Protein AF-A0A182VYC4-F1 (afdb_monomer)

Solvent-accessible surface area (backbone atoms only — not comparable to full-atom values): 14926 Å² total; per-residue (Å²): 131,86,84,64,47,75,67,54,49,47,49,25,46,74,76,54,49,49,68,60,28,48,58,46,49,54,51,32,44,70,76,36,76,89,66,72,77,52,70,68,59,46,32,51,48,39,50,47,14,55,67,61,63,28,54,68,44,36,48,60,76,46,51,93,33,49,54,98,67,24,57,73,55,72,66,80,56,58,60,68,49,61,48,42,19,37,74,67,39,35,46,72,52,39,58,50,49,61,58,25,49,47,91,85,48,37,64,69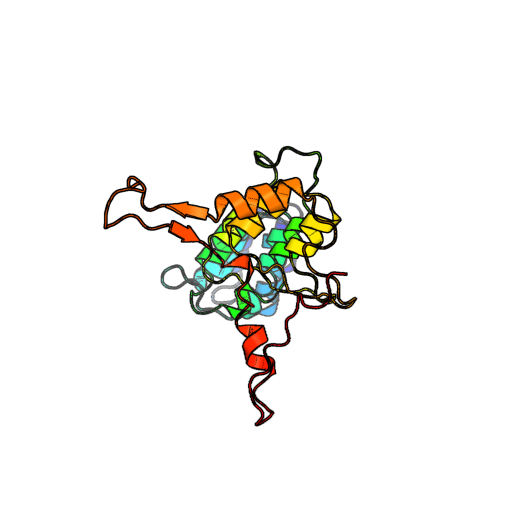,72,48,68,53,37,50,59,38,48,17,51,75,68,57,60,79,90,51,63,63,93,77,33,43,29,57,51,41,46,56,53,47,75,68,40,90,60,57,61,72,64,40,49,42,100,62,41,43,28,23,52,34,51,18,32,78,67,66,30,60,75,54,39,54,52,40,51,76,72,35,34,50,47,56,57,49,29,80,86,66,49,38,33,51,73,80,43,60,64,69,61,54,49,55,50,56,56,70,28,55,49,59,76,82,56,56,91,86,45,97,84,48,45,80,44,73,66,58,56,34,75,46,79,60,73,72,70,68,60,77,60,81,85,56,98,63,81,88,74,78,73,61,74,70,75,77,82,125

Mean predicted aligned error: 6.68 Å

pLDDT: mean 90.17, std 14.19, range [36.03, 98.69]

Secondary structure (DSSP, 8-state):
-PPP-HHHHHHHHHHS-HHHHHHHHHHHHHHSTTPPPPHHHHHHHHHHHHHTT-HHHHHHHHGGGEETTEE-S-GGGTTTHHHHHHHHT-HHHHHHHHHHS-TT-HHHHTSS-HHHHHHHH--TTS-GGG-HHHHHHHHHTTSTT--TT---TTS--HHHHHHHTT-HHHHHHHHHTT--S----TTS--TTTT--HHHHHHHHHHTEEE-S--TTSTT--EEE--GGGSPPHHHHHTTTT--S------TTTT--

Radius of gyration: 23.05 Å; Cα contacts (8 Å, |Δi|>4): 304; chains: 1; bounding box: 53×39×74 Å

Nearest PDB structures (foldseek):
  3hra-assembly1_A  TM=6.356E-01  e=6.711E-04  Enterococcus faecalis
  1yyh-assembly2_B  TM=6.666E-01  e=9.577E-02  Homo sapiens
  2f8y-assembly2_B  TM=6.697E-01  e=1.329E-01  Homo sapiens
  2qc9-assembly1_A  TM=7.009E-01  e=7.164E-01  Mus musculus
  7sqc-assembly1_R0  TM=3.208E-01  e=6.463E+00  Chlamydomonas reinhardtii

Sequence (256 aa):
MEMVTVEVLKNKLTAETDDDFLVAYERYIEQNPGHVLRDEECKELLSVAVYQAKLEAAKKLVEGQIVNGKFDGNHELLKGLLAMCCNRGNVPTLEWLLKIIPDHEVALVNEDPLLSLLVKQIDVYKDKNKCPFFKSMGILLNDPRIEIDKVDMKKYTALHYAVRYNIDHCQELLLARGAYIGGKDLFGELPINDMESLLLEKHLDSCVTSNDRNPGDDDYEMIIEYKNFTPPSWKCQTNDNSTGEKEFDDEMRNIE

InterPro domains:
  IPR002110 Ankyrin repeat [PF00023] (156-181)
  IPR036770 Ankyrin repeat-containing domain superfamily [G3DSA:1.25.40.20] (10-251)
  IPR036770 Ankyrin repeat-containing domain superfamily [SSF48403] (27-192)
  IPR052076 Transient receptor potential cation channel [PTHR47143] (6-233)

Organism: NCBI:txid112268

Foldseek 3Di:
DDAQDLVNLLCCLQPHALVSSVVSVVSNCVVPPPDQDDLVSLLSSLLSNLLSLSQNSNCVSQVVQQDPQAGNDDCVSLACSLVSCLLRLSQVNNLSSLRRHDLPVLCRLLVDLSLLSLLVPDDLVDDLVPRSSNVSNVVLLPRPSDDQCRADPQSDGSLLSCLVVVVLVSNLVSLVSQAAQLRATPVLDTSCNNPDPVSVVVSQVVQWDWPPDDPPDPPTDIGGDPSNHDDDPVVVPVPPPDPDPPPPPPSPPPPD

Structure (mmCIF, N/CA/C/O backbone):
data_AF-A0A182VYC4-F1
#
_entry.id   AF-A0A182VYC4-F1
#
loop_
_atom_site.group_PDB
_atom_site.id
_atom_site.type_symbol
_atom_site.label_atom_id
_atom_site.label_alt_id
_atom_site.label_comp_id
_atom_site.label_asym_id
_atom_site.label_entity_id
_atom_site.label_seq_id
_atom_site.pdbx_PDB_ins_code
_atom_site.Cartn_x
_atom_site.Cartn_y
_atom_site.Cartn_z
_atom_site.occupancy
_atom_site.B_iso_or_equiv
_atom_site.auth_seq_id
_atom_site.auth_comp_id
_atom_site.auth_asym_id
_atom_site.auth_atom_id
_atom_si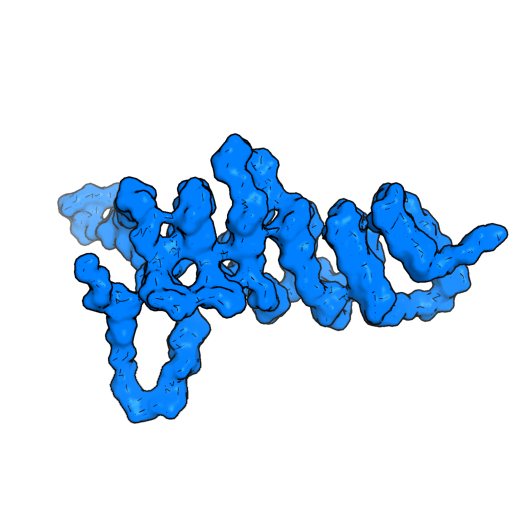te.pdbx_PDB_model_num
ATOM 1 N N . MET A 1 1 ? -18.681 4.787 40.606 1.00 60.19 1 MET A N 1
ATOM 2 C CA . MET A 1 1 ? -17.770 4.299 39.553 1.00 60.19 1 MET A CA 1
ATOM 3 C C . MET A 1 1 ? -18.224 4.966 38.271 1.00 60.19 1 MET A C 1
ATOM 5 O O . MET A 1 1 ? -19.425 4.987 38.037 1.00 60.19 1 MET A O 1
ATOM 9 N N . GLU A 1 2 ? -17.326 5.636 37.558 1.00 75.38 2 GLU A N 1
ATOM 10 C CA . GLU A 1 2 ? -17.683 6.406 36.362 1.00 75.38 2 GLU A CA 1
ATOM 11 C C . GLU A 1 2 ? -18.155 5.455 35.250 1.00 75.38 2 GLU A C 1
ATOM 13 O O . GLU A 1 2 ? -17.552 4.400 35.032 1.00 75.38 2 GLU A O 1
ATOM 18 N N . MET A 1 3 ? -19.282 5.784 34.618 1.00 85.81 3 MET A N 1
ATOM 19 C CA . MET A 1 3 ? -19.840 4.998 33.518 1.00 85.81 3 MET A CA 1
ATOM 20 C C . MET A 1 3 ? -18.958 5.199 32.288 1.00 85.81 3 MET A C 1
ATOM 22 O O . MET A 1 3 ? -18.736 6.333 31.866 1.00 85.81 3 MET A O 1
ATOM 26 N N . VAL A 1 4 ? -18.457 4.107 31.715 1.00 90.25 4 VAL A N 1
ATOM 27 C CA . VAL A 1 4 ? -17.678 4.163 30.481 1.00 90.25 4 VAL A CA 1
ATOM 28 C C . VAL A 1 4 ? -18.661 4.130 29.320 1.00 90.25 4 VAL A C 1
ATOM 30 O O . VAL A 1 4 ? -19.490 3.230 29.215 1.00 90.25 4 VAL A O 1
ATOM 33 N N . THR A 1 5 ? -18.591 5.131 28.452 1.00 92.19 5 THR A N 1
ATOM 34 C CA . THR A 1 5 ? -19.392 5.214 27.225 1.00 92.19 5 THR A CA 1
ATOM 35 C C . THR A 1 5 ? -18.493 5.084 25.999 1.00 92.19 5 THR A C 1
ATOM 37 O O . THR A 1 5 ? -17.273 5.205 26.104 1.00 92.19 5 THR A O 1
ATOM 40 N N . VAL A 1 6 ? -19.084 4.890 24.817 1.00 92.00 6 VAL A N 1
ATOM 41 C CA . VAL A 1 6 ? -18.345 4.897 23.539 1.00 92.00 6 VAL A CA 1
ATOM 42 C C . VAL A 1 6 ? -17.558 6.201 23.354 1.00 92.00 6 VAL A C 1
ATOM 44 O O . VAL A 1 6 ? -16.412 6.177 22.916 1.00 92.00 6 VAL A O 1
ATOM 47 N N . GLU A 1 7 ? -18.115 7.334 23.788 1.00 92.94 7 GLU A N 1
ATOM 48 C CA . GLU A 1 7 ? -17.426 8.628 23.739 1.00 92.94 7 GLU A CA 1
ATOM 49 C C . GLU A 1 7 ? -16.209 8.675 24.676 1.00 92.94 7 GLU A C 1
ATOM 51 O O . GLU A 1 7 ? -15.165 9.225 24.328 1.00 92.94 7 GLU A O 1
ATOM 56 N N . VAL A 1 8 ? -16.297 8.053 25.857 1.00 93.94 8 VAL A N 1
ATOM 57 C CA . VAL A 1 8 ? -15.139 7.909 26.752 1.00 93.94 8 VAL A CA 1
ATOM 58 C C . VAL A 1 8 ? -14.051 7.078 26.073 1.00 93.94 8 VAL A C 1
ATOM 60 O O . VAL A 1 8 ? -12.899 7.498 26.066 1.00 93.94 8 VAL A O 1
ATOM 63 N N . LEU A 1 9 ? -14.405 5.949 25.449 1.00 95.19 9 LEU A N 1
ATOM 64 C CA . LEU A 1 9 ? -13.457 5.104 24.712 1.00 95.19 9 LEU A CA 1
ATOM 65 C C . LEU A 1 9 ? -12.768 5.868 23.576 1.00 95.19 9 LEU A C 1
ATOM 67 O O . LEU A 1 9 ? -11.547 5.809 23.436 1.00 95.19 9 LEU A O 1
ATOM 71 N N . LYS A 1 10 ? -13.531 6.644 22.805 1.00 95.38 10 LYS A N 1
ATOM 72 C CA . LYS A 1 10 ? -12.997 7.498 21.743 1.00 95.38 10 LYS A CA 1
ATOM 73 C C . LYS A 1 10 ? -12.008 8.530 22.287 1.00 95.38 10 LYS A C 1
ATOM 75 O O . LYS A 1 10 ? -10.934 8.697 21.716 1.00 95.38 10 LYS A O 1
ATOM 80 N N . ASN A 1 11 ? -12.329 9.172 23.409 1.00 94.56 11 ASN A N 1
ATOM 81 C CA . ASN A 1 11 ? -11.423 10.110 24.074 1.00 94.56 11 ASN A CA 1
ATOM 82 C C . ASN A 1 11 ? -10.135 9.434 24.571 1.00 94.56 11 ASN A C 1
ATOM 84 O O . ASN A 1 11 ? -9.059 10.022 24.474 1.00 94.56 11 ASN A O 1
ATOM 88 N N . LYS A 1 12 ? -10.207 8.179 25.034 1.00 95.00 12 LYS A N 1
ATOM 89 C CA . LYS A 1 12 ? -9.006 7.401 25.380 1.00 95.00 12 LYS A CA 1
ATOM 90 C C . LYS A 1 12 ? -8.111 7.164 24.164 1.00 95.00 12 LYS A C 1
ATOM 92 O O . LYS A 1 12 ? -6.907 7.379 24.251 1.00 95.00 12 LYS A O 1
ATOM 97 N N . LEU A 1 13 ? -8.686 6.810 23.012 1.00 95.56 13 LEU A N 1
ATOM 98 C CA . LEU A 1 13 ? -7.913 6.620 21.777 1.00 95.56 13 LEU A CA 1
ATOM 99 C C . LEU A 1 13 ? -7.208 7.898 21.306 1.00 95.56 13 LEU A C 1
ATOM 101 O O . LEU A 1 13 ? -6.119 7.820 20.737 1.00 95.56 13 LEU A O 1
ATOM 105 N N . THR A 1 14 ? -7.826 9.066 21.500 1.00 94.00 14 THR A N 1
ATOM 106 C CA . THR A 1 14 ? -7.288 10.344 21.014 1.00 94.00 14 THR A CA 1
ATOM 107 C C . THR A 1 14 ? -6.264 10.973 21.950 1.00 94.00 14 THR A C 1
ATOM 109 O O . THR A 1 14 ? -5.320 11.590 21.460 1.00 94.00 14 THR A O 1
ATOM 112 N N . ALA A 1 15 ? -6.443 10.847 23.266 1.00 92.44 15 ALA A N 1
ATOM 113 C CA . ALA A 1 15 ? -5.657 11.589 24.251 1.00 92.44 15 ALA A CA 1
ATOM 114 C C . ALA A 1 15 ? -4.709 10.723 25.095 1.00 92.44 15 ALA A C 1
ATOM 116 O O . ALA A 1 15 ? -3.788 11.266 25.704 1.00 92.44 15 ALA A O 1
ATOM 117 N N . GLU A 1 16 ? -4.915 9.407 25.150 1.00 92.38 16 GLU A N 1
ATOM 118 C CA . GLU A 1 16 ? -4.252 8.523 26.117 1.00 92.38 16 GLU A CA 1
ATOM 119 C C . GLU A 1 16 ? -3.520 7.356 25.436 1.00 92.38 16 GLU A C 1
ATOM 121 O O . GLU A 1 16 ? -3.291 7.380 24.223 1.00 92.38 16 GLU A O 1
ATOM 126 N N . THR A 1 17 ? -3.029 6.378 26.204 1.00 93.12 17 THR A N 1
ATOM 127 C CA . THR A 1 17 ? -2.254 5.233 25.692 1.00 93.12 17 THR A CA 1
ATOM 128 C C . THR A 1 17 ? -3.146 4.061 25.256 1.00 93.12 17 THR A C 1
ATOM 130 O O . THR A 1 17 ? -4.348 4.055 25.520 1.00 93.12 17 THR A O 1
ATOM 133 N N . ASP A 1 18 ? -2.566 3.064 24.569 1.00 91.25 18 ASP A N 1
ATOM 134 C CA . ASP A 1 18 ? -3.283 1.814 24.252 1.00 91.25 18 ASP A CA 1
ATOM 135 C C . ASP A 1 18 ? -3.763 1.132 25.539 1.00 91.25 18 ASP A C 1
ATOM 137 O O . ASP A 1 18 ? -4.919 0.732 25.614 1.00 91.25 18 ASP A O 1
ATOM 141 N N . ASP A 1 19 ? -2.919 1.074 26.573 1.00 94.56 19 ASP A N 1
ATOM 142 C CA . ASP A 1 19 ? -3.250 0.441 27.854 1.00 94.56 19 ASP A CA 1
ATOM 143 C C . ASP A 1 19 ? -4.445 1.124 28.536 1.00 94.56 19 ASP A C 1
ATOM 145 O O . ASP A 1 19 ? -5.354 0.451 29.028 1.00 94.56 19 ASP A O 1
ATOM 149 N N . ASP A 1 20 ? -4.494 2.461 28.508 1.00 94.75 20 ASP A N 1
ATOM 150 C CA . ASP A 1 20 ? -5.615 3.227 29.065 1.00 94.75 20 ASP A CA 1
ATOM 151 C C . ASP A 1 20 ? -6.929 2.921 28.333 1.00 94.75 20 ASP A C 1
ATOM 153 O O . ASP A 1 20 ? -7.986 2.787 28.961 1.00 94.75 20 ASP A O 1
ATOM 157 N N . PHE A 1 21 ? -6.868 2.782 27.004 1.00 96.50 21 PHE A N 1
ATOM 158 C CA . PHE A 1 21 ? -8.014 2.355 26.209 1.00 96.50 21 PHE A CA 1
ATOM 159 C C . PHE A 1 21 ? -8.434 0.927 26.556 1.00 96.50 21 PHE A C 1
ATOM 161 O O . PHE A 1 21 ? -9.621 0.697 26.769 1.00 96.50 21 PHE A O 1
ATOM 168 N N . LEU A 1 22 ? -7.497 -0.020 26.644 1.00 95.81 22 LEU A N 1
ATOM 169 C CA . LEU A 1 22 ? -7.797 -1.427 26.923 1.00 95.81 22 LEU A CA 1
ATOM 170 C C . LEU A 1 22 ? -8.492 -1.592 28.280 1.00 95.81 22 LEU A C 1
ATOM 172 O O . LEU A 1 22 ? -9.538 -2.235 28.356 1.00 95.81 22 LEU A O 1
ATOM 176 N N . VAL A 1 23 ? -7.991 -0.926 29.325 1.00 95.44 23 VAL A N 1
ATOM 177 C CA . VAL A 1 23 ? -8.619 -0.929 30.657 1.00 95.44 23 VAL A CA 1
ATOM 178 C C . VAL A 1 23 ? -10.021 -0.313 30.617 1.00 95.44 23 VAL A C 1
ATOM 180 O O . VAL A 1 23 ? -10.946 -0.809 31.265 1.00 95.44 23 VAL A O 1
ATOM 183 N N . ALA A 1 24 ? -10.209 0.780 29.872 1.00 94.62 24 ALA A N 1
ATOM 184 C CA . ALA A 1 24 ? -11.527 1.386 29.709 1.00 94.62 24 ALA A CA 1
ATOM 185 C C . ALA A 1 24 ? -12.482 0.471 28.924 1.00 94.62 24 ALA A C 1
ATOM 187 O O . ALA A 1 24 ? -13.658 0.369 29.274 1.00 94.62 24 ALA A O 1
ATOM 188 N N . TYR A 1 25 ? -11.977 -0.219 27.904 1.00 94.44 25 TYR A N 1
ATOM 189 C CA . TYR A 1 25 ? -12.743 -1.124 27.056 1.00 94.44 25 TYR A CA 1
ATOM 190 C C . TYR A 1 25 ? -13.222 -2.362 27.818 1.00 94.44 25 TYR A C 1
ATOM 192 O O . TYR A 1 25 ? -14.391 -2.727 27.723 1.00 94.44 25 TYR A O 1
ATOM 200 N N . GLU A 1 26 ? -12.371 -2.954 28.656 1.00 92.88 26 GLU A N 1
ATOM 201 C CA . GLU A 1 26 ? -12.759 -4.057 29.543 1.00 92.88 26 GLU A CA 1
ATOM 202 C C . GLU A 1 26 ? -13.889 -3.641 30.490 1.00 92.88 26 GLU A C 1
ATOM 204 O O . GLU A 1 26 ? -14.918 -4.311 30.568 1.00 92.88 26 GLU A O 1
ATOM 209 N N . ARG A 1 27 ? -13.764 -2.469 31.125 1.00 93.19 27 ARG A N 1
ATOM 210 C CA . ARG A 1 27 ? -14.827 -1.916 31.979 1.00 93.19 27 ARG A CA 1
ATOM 211 C C . ARG A 1 27 ? -16.118 -1.652 31.211 1.00 93.19 27 ARG A C 1
ATOM 213 O O . ARG A 1 27 ? -17.197 -1.854 31.760 1.00 93.19 27 ARG A O 1
ATOM 220 N N . TYR A 1 28 ? -16.029 -1.188 29.967 1.00 92.69 28 TYR A N 1
ATOM 221 C CA . TYR A 1 28 ? -17.198 -0.981 29.113 1.00 92.69 28 TYR A CA 1
ATOM 222 C C . TYR A 1 28 ? -17.947 -2.298 28.859 1.00 92.69 28 TYR A C 1
ATOM 224 O O . TYR A 1 28 ? -19.175 -2.330 28.973 1.00 92.69 28 TYR A O 1
ATOM 232 N N . ILE A 1 29 ? -17.220 -3.387 28.586 1.00 90.62 29 ILE A N 1
ATOM 233 C CA . ILE A 1 29 ? -17.795 -4.727 28.398 1.00 90.62 29 ILE A CA 1
ATOM 234 C C . ILE A 1 29 ? -18.419 -5.243 29.702 1.00 90.62 29 ILE A C 1
ATOM 236 O O . ILE A 1 29 ? -19.544 -5.740 29.685 1.00 90.62 29 ILE A O 1
ATOM 240 N N . GLU A 1 30 ? -17.738 -5.090 30.841 1.00 91.00 30 GLU A N 1
ATOM 241 C CA . GLU A 1 30 ? -18.263 -5.484 32.159 1.00 91.00 30 GLU A CA 1
ATOM 242 C C . GLU A 1 30 ? -19.561 -4.747 32.517 1.00 91.00 30 GLU A C 1
ATOM 244 O O . GLU A 1 30 ? -20.474 -5.332 33.101 1.00 91.00 30 GLU A O 1
ATOM 249 N N . GLN A 1 31 ? -19.658 -3.465 32.155 1.00 91.19 31 GLN A N 1
ATOM 250 C CA . GLN A 1 31 ? -20.851 -2.643 32.373 1.00 91.19 31 GLN A CA 1
ATOM 251 C C . GLN A 1 31 ? -22.013 -3.021 31.444 1.00 91.19 31 GLN A C 1
ATOM 253 O O . GLN A 1 31 ? -23.167 -2.767 31.789 1.00 91.19 31 GLN A O 1
ATOM 258 N N . ASN A 1 32 ? -21.730 -3.635 30.291 1.00 86.00 32 ASN A N 1
ATOM 259 C CA . ASN A 1 32 ? -22.714 -3.973 29.262 1.00 86.00 32 ASN A CA 1
ATOM 260 C C . ASN A 1 32 ? -22.595 -5.455 28.852 1.00 86.00 32 ASN A C 1
ATOM 262 O O . ASN A 1 32 ? -22.249 -5.761 27.706 1.00 86.00 32 ASN A O 1
ATOM 266 N N . PRO A 1 33 ? -22.878 -6.404 29.762 1.00 83.12 33 PRO A N 1
ATOM 267 C CA . PRO A 1 33 ? -22.685 -7.823 29.489 1.00 83.12 33 PRO A CA 1
ATOM 268 C C . PRO A 1 33 ? -23.558 -8.287 28.315 1.00 83.12 33 PRO A C 1
ATOM 270 O O . PRO A 1 33 ? -24.775 -8.106 28.314 1.00 83.12 33 PRO A O 1
ATOM 273 N N . GLY A 1 34 ? -22.927 -8.900 27.311 1.00 75.50 34 GLY A N 1
ATOM 274 C CA . GLY A 1 34 ? -23.596 -9.385 26.098 1.00 75.50 34 GLY A CA 1
ATOM 275 C C . GLY A 1 34 ? -23.943 -8.299 25.075 1.00 75.50 34 GLY A C 1
ATOM 276 O O . GLY A 1 34 ? -24.523 -8.614 24.037 1.00 75.50 34 GLY A O 1
ATOM 277 N N . HIS A 1 35 ? -23.590 -7.037 25.333 1.00 79.25 35 HIS A N 1
ATOM 278 C CA . HIS A 1 35 ? -23.707 -5.978 24.341 1.00 79.25 35 HIS A CA 1
ATOM 279 C C . HIS A 1 35 ? -22.563 -6.078 23.331 1.00 79.25 35 HIS A C 1
ATOM 281 O O . HIS A 1 35 ? -21.389 -6.018 23.692 1.00 79.25 35 HIS A O 1
ATOM 287 N N . VAL A 1 36 ? -22.918 -6.215 22.058 1.00 79.94 36 VAL A N 1
ATOM 288 C CA . VAL A 1 36 ? -21.978 -6.120 20.940 1.00 79.94 36 VAL A CA 1
ATOM 289 C C . VAL A 1 36 ? -22.033 -4.687 20.424 1.00 79.94 36 VAL A C 1
ATOM 291 O O . VAL A 1 36 ? -23.130 -4.175 20.187 1.00 79.94 36 VAL A O 1
ATOM 294 N N . LEU A 1 37 ? -20.868 -4.047 20.268 1.00 85.88 37 LEU A N 1
ATOM 295 C CA . LEU A 1 37 ? -20.781 -2.730 19.633 1.00 85.88 37 LEU A CA 1
ATOM 296 C C . LEU A 1 37 ? -21.490 -2.768 18.281 1.00 85.88 37 LEU A C 1
ATOM 298 O O . LEU A 1 37 ? -21.298 -3.703 17.502 1.00 85.88 37 LEU A O 1
ATOM 302 N N . ARG A 1 38 ? -22.284 -1.740 17.979 1.00 88.88 38 ARG A N 1
ATOM 303 C CA . ARG A 1 38 ? -22.866 -1.617 16.642 1.00 88.88 38 ARG A CA 1
ATOM 304 C C . ARG A 1 38 ? -21.746 -1.389 15.633 1.00 88.88 38 ARG A C 1
ATOM 306 O O . ARG A 1 38 ? -20.768 -0.712 15.950 1.00 88.88 38 ARG A O 1
ATOM 313 N N . ASP A 1 39 ? -21.929 -1.878 14.411 1.00 88.56 39 ASP A N 1
ATOM 314 C CA . ASP A 1 39 ? -20.942 -1.731 13.335 1.00 88.56 39 ASP A CA 1
ATOM 315 C C . ASP A 1 39 ? -20.480 -0.277 13.159 1.00 88.56 39 ASP A C 1
ATOM 317 O O . ASP A 1 39 ? -19.289 -0.033 13.022 1.00 88.56 39 ASP A O 1
ATOM 321 N N . GLU A 1 40 ? -21.389 0.698 13.247 1.00 90.81 40 GLU A N 1
ATOM 322 C CA . GLU A 1 40 ? -21.041 2.120 13.107 1.00 90.81 40 GLU A CA 1
ATOM 323 C C . GLU A 1 40 ? -20.122 2.625 14.235 1.00 90.81 40 GLU A C 1
ATOM 325 O O . GLU A 1 40 ? -19.150 3.335 13.984 1.00 90.81 40 GLU A O 1
ATOM 330 N N . GLU A 1 41 ? -20.377 2.212 15.480 1.00 92.75 41 GLU A N 1
ATOM 331 C CA . GLU A 1 41 ? -19.547 2.582 16.636 1.00 92.75 41 GLU A CA 1
ATOM 332 C C . GLU A 1 41 ? -18.184 1.891 16.571 1.00 92.75 41 GLU A C 1
ATOM 334 O O . GLU A 1 41 ? -17.155 2.506 16.852 1.00 92.75 41 GLU A O 1
ATOM 339 N N . CYS A 1 42 ? -18.168 0.618 16.166 1.00 94.31 42 CYS A N 1
ATOM 340 C CA . CYS A 1 42 ? -16.934 -0.126 15.950 1.00 94.31 42 CYS A CA 1
ATOM 341 C C . CYS A 1 42 ? -16.101 0.518 14.835 1.00 94.31 42 CYS A C 1
ATOM 343 O O . CYS A 1 42 ? -14.909 0.752 15.024 1.00 94.31 42 CYS A O 1
ATOM 345 N N . LYS A 1 43 ? -16.731 0.890 13.714 1.00 95.19 43 LYS A N 1
ATOM 346 C CA . LYS A 1 43 ? -16.088 1.578 12.589 1.00 95.19 43 LYS A CA 1
ATOM 347 C C . LYS A 1 43 ? -15.457 2.894 1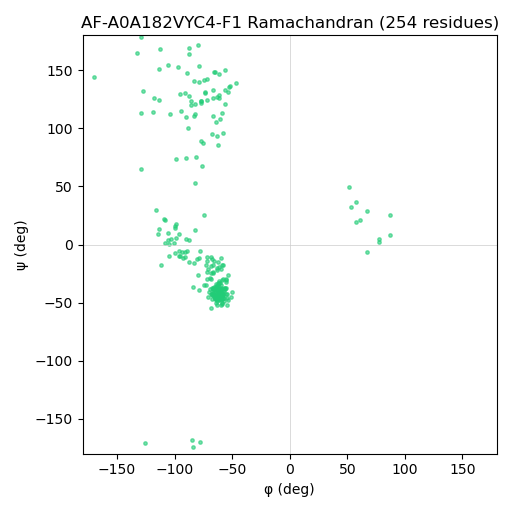3.016 1.00 95.19 43 LYS A C 1
ATOM 349 O O . LYS A 1 43 ? -14.316 3.175 12.644 1.00 95.19 43 LYS A O 1
ATOM 354 N N . GLU A 1 44 ? -16.179 3.694 13.795 1.00 95.38 44 GLU A N 1
ATOM 355 C CA . GLU A 1 44 ? -15.683 4.969 14.300 1.00 95.38 44 GLU A CA 1
ATOM 356 C C . GLU A 1 44 ? -14.478 4.771 15.229 1.00 95.38 44 GLU A C 1
ATOM 358 O O . GLU A 1 44 ? -13.421 5.363 14.999 1.00 95.38 44 GLU A O 1
ATOM 363 N N . LEU A 1 45 ? -14.599 3.904 16.240 1.00 96.94 45 LEU A N 1
ATOM 364 C CA . LEU A 1 45 ? -13.507 3.616 17.174 1.00 96.94 45 LEU A CA 1
ATOM 365 C C . LEU A 1 45 ? -12.286 3.035 16.454 1.00 96.94 45 LEU A C 1
ATOM 367 O O . LEU A 1 45 ? -11.162 3.462 16.714 1.00 96.94 45 LEU A O 1
ATOM 371 N N . LEU A 1 46 ? -12.493 2.110 15.515 1.00 97.31 46 LEU A N 1
ATOM 372 C CA . LEU A 1 46 ? -11.420 1.487 14.745 1.00 97.31 46 LEU A CA 1
ATOM 373 C C . LEU A 1 46 ? -10.702 2.514 13.865 1.00 97.31 46 LEU A C 1
ATOM 375 O O . LEU A 1 46 ? -9.473 2.564 13.862 1.00 97.31 46 LEU A O 1
ATOM 379 N N . SER A 1 47 ? -11.451 3.391 13.194 1.00 97.19 47 SER A N 1
ATOM 380 C CA . SER A 1 47 ? -10.886 4.489 12.400 1.00 97.19 47 SER A CA 1
ATOM 381 C C . SER A 1 47 ? -10.023 5.417 13.256 1.00 97.19 47 SER A C 1
ATOM 383 O O . SER A 1 47 ? -8.904 5.757 12.871 1.00 97.19 47 SER A O 1
ATOM 385 N N . VAL A 1 48 ? -10.501 5.795 14.448 1.00 97.19 48 VAL A N 1
ATOM 386 C CA . VAL A 1 48 ? -9.739 6.637 15.384 1.00 97.19 48 VAL A CA 1
ATOM 387 C C . VAL A 1 48 ? -8.487 5.909 15.877 1.00 97.19 48 VAL A C 1
ATOM 389 O O . VAL A 1 48 ? -7.409 6.503 15.878 1.00 97.19 48 VAL A O 1
ATOM 392 N N . ALA A 1 49 ? -8.594 4.629 16.240 1.00 97.88 49 ALA A N 1
ATOM 393 C CA . ALA A 1 49 ? -7.463 3.826 16.695 1.00 97.88 49 ALA A CA 1
ATOM 394 C C . ALA A 1 49 ? -6.367 3.735 15.620 1.00 97.88 49 ALA A C 1
ATOM 396 O O . ALA A 1 49 ? -5.201 4.024 15.893 1.00 97.88 49 ALA A O 1
ATOM 397 N N . VAL A 1 50 ? -6.736 3.424 14.373 1.00 97.62 50 VAL A N 1
ATOM 398 C CA . VAL A 1 50 ? -5.796 3.342 13.243 1.00 97.62 50 VAL A CA 1
ATOM 399 C C . VAL A 1 50 ? -5.160 4.701 12.945 1.00 97.62 50 VAL A C 1
ATOM 401 O O . VAL A 1 50 ? -3.937 4.787 12.782 1.00 97.62 50 VAL A O 1
ATOM 404 N N . TYR A 1 51 ? -5.960 5.771 12.925 1.00 95.81 51 TYR A N 1
ATOM 405 C CA . TYR A 1 51 ? -5.486 7.134 12.677 1.00 95.81 51 TYR A CA 1
ATOM 406 C C . TYR A 1 51 ? -4.467 7.609 13.728 1.00 95.81 51 TYR A C 1
ATOM 408 O O . TYR A 1 51 ? -3.485 8.284 13.390 1.00 95.81 51 TYR A O 1
ATOM 416 N N . GLN A 1 52 ? -4.685 7.232 14.991 1.00 96.06 52 GLN A N 1
ATOM 417 C CA . GLN A 1 52 ? -3.825 7.553 16.136 1.00 96.06 52 GLN A CA 1
ATOM 418 C C . GLN A 1 52 ? -2.692 6.537 16.366 1.00 96.06 52 GLN A C 1
ATOM 420 O O . GLN A 1 52 ? -1.937 6.672 17.327 1.00 96.06 52 GLN A O 1
ATOM 425 N N . ALA A 1 53 ? -2.548 5.541 15.486 1.00 95.94 53 ALA A N 1
ATOM 426 C CA . ALA A 1 53 ? -1.559 4.468 15.586 1.00 95.94 53 ALA A CA 1
ATOM 427 C C . ALA A 1 53 ? -1.628 3.630 16.877 1.00 95.94 53 ALA A C 1
ATOM 429 O O . ALA A 1 53 ? -0.608 3.179 17.396 1.00 95.94 53 ALA A O 1
ATOM 430 N N . LYS A 1 54 ? -2.853 3.390 17.354 1.00 96.62 54 LYS A N 1
ATOM 431 C CA . LYS A 1 54 ? -3.197 2.577 18.526 1.00 96.62 54 LYS A CA 1
ATOM 432 C C . LYS A 1 54 ? -3.428 1.120 18.118 1.00 96.62 54 LYS A C 1
ATOM 434 O O . LYS A 1 54 ? -4.568 0.678 17.962 1.00 96.62 54 LYS A O 1
ATOM 439 N N . LEU A 1 55 ? -2.346 0.398 17.825 1.00 97.69 55 LEU A N 1
ATOM 440 C CA . LEU A 1 55 ? -2.416 -0.939 17.223 1.00 97.69 55 LEU A CA 1
ATOM 441 C C . LEU A 1 55 ? -3.128 -1.960 18.120 1.00 97.69 55 LEU A C 1
ATOM 443 O O . LEU A 1 55 ? -3.936 -2.743 17.624 1.00 97.69 55 LEU A O 1
ATOM 447 N N . GLU A 1 56 ? -2.839 -1.981 19.418 1.00 97.81 56 GLU A N 1
ATOM 448 C CA . GLU A 1 56 ? -3.425 -2.977 20.318 1.00 97.81 56 GLU A CA 1
ATOM 449 C C . GLU A 1 56 ? -4.902 -2.676 20.573 1.00 97.81 56 GLU A C 1
ATOM 451 O O . GLU A 1 56 ? -5.724 -3.592 20.594 1.00 97.81 56 GLU A O 1
ATOM 456 N N . ALA A 1 57 ? -5.269 -1.394 20.628 1.00 97.25 57 ALA A N 1
ATOM 457 C CA . ALA A 1 57 ? -6.667 -0.984 20.646 1.00 97.25 57 ALA A CA 1
ATOM 458 C C . ALA A 1 57 ? -7.419 -1.412 19.371 1.00 97.25 57 ALA A C 1
ATOM 460 O O . ALA A 1 57 ? -8.508 -1.980 19.458 1.00 97.25 57 ALA A O 1
ATOM 461 N N . ALA A 1 58 ? -6.825 -1.201 18.189 1.00 97.56 58 ALA A N 1
ATOM 462 C CA . ALA A 1 58 ? -7.409 -1.622 16.914 1.00 97.56 58 ALA A CA 1
ATOM 463 C C . ALA A 1 58 ? -7.600 -3.146 16.847 1.00 97.56 58 ALA A C 1
ATOM 465 O O . ALA A 1 58 ? -8.665 -3.612 16.448 1.00 97.56 58 ALA A O 1
ATOM 466 N N . LYS A 1 59 ? -6.609 -3.927 17.300 1.00 97.56 59 LYS A N 1
ATOM 467 C CA . LYS A 1 59 ? -6.715 -5.390 17.412 1.00 97.56 59 LYS A CA 1
ATOM 468 C C . LYS A 1 59 ? -7.843 -5.809 18.344 1.00 97.56 59 LYS A C 1
ATOM 470 O O . LYS A 1 59 ? -8.613 -6.694 17.987 1.00 97.56 59 LYS A O 1
ATOM 475 N N . LYS A 1 60 ? -7.945 -5.170 19.514 1.00 96.00 60 LYS A N 1
ATOM 476 C CA . LYS A 1 60 ? -8.962 -5.484 20.522 1.00 96.00 60 LYS A CA 1
ATOM 477 C C . LYS A 1 60 ? -10.377 -5.274 19.989 1.00 96.00 60 LYS A C 1
ATOM 479 O O . LYS A 1 60 ? -11.236 -6.115 20.217 1.00 96.00 60 LYS A O 1
ATOM 484 N N . LEU A 1 61 ? -10.601 -4.196 19.236 1.00 95.50 61 LEU A N 1
ATOM 485 C CA . LEU A 1 61 ? -11.911 -3.860 18.667 1.00 95.50 61 LEU A CA 1
ATOM 486 C C . LEU A 1 61 ? -12.448 -4.915 17.692 1.00 95.50 61 LEU A C 1
ATOM 488 O O . LEU A 1 61 ? -13.658 -5.102 17.612 1.00 95.50 61 LEU A O 1
ATOM 492 N N . VAL A 1 62 ? -11.563 -5.611 16.974 1.00 95.25 62 VAL A N 1
ATOM 493 C CA . VAL A 1 62 ? -11.949 -6.608 15.962 1.00 95.25 62 VAL A CA 1
ATOM 494 C C . VAL A 1 62 ? -11.676 -8.048 16.388 1.00 95.25 62 VAL A C 1
ATOM 496 O O . VAL A 1 62 ? -11.936 -8.961 15.612 1.00 95.25 62 VAL A O 1
ATOM 499 N N . GLU A 1 63 ? -11.158 -8.289 17.598 1.00 93.44 63 GLU A N 1
ATOM 500 C CA . GLU A 1 63 ? -10.665 -9.612 18.016 1.00 93.44 63 GLU A CA 1
ATOM 501 C C . GLU A 1 63 ? -11.733 -10.710 17.895 1.00 93.44 63 GLU A C 1
ATOM 503 O O . GLU A 1 63 ? -11.434 -11.821 17.463 1.00 93.44 63 GLU A O 1
ATOM 508 N N . GLY A 1 64 ? -12.993 -10.379 18.204 1.00 91.56 64 GLY A N 1
ATOM 509 C CA . GLY A 1 64 ? -14.128 -11.300 18.116 1.00 91.56 64 GLY A CA 1
ATOM 510 C C . GLY A 1 64 ? -14.566 -11.626 16.685 1.00 91.56 64 GLY A C 1
ATOM 511 O O . GLY A 1 64 ? -15.371 -12.531 16.491 1.00 91.56 64 GLY A O 1
ATOM 512 N N . GLN A 1 65 ? -14.043 -10.906 15.691 1.00 93.69 65 GLN A N 1
ATOM 513 C CA . GLN A 1 65 ? -14.322 -11.081 14.263 1.00 93.69 65 GLN A CA 1
ATOM 514 C C . GLN A 1 65 ? -13.151 -11.748 13.525 1.00 93.69 65 GLN A C 1
ATOM 516 O O . GLN A 1 65 ? -13.193 -11.880 12.304 1.00 93.69 65 GLN A O 1
ATOM 521 N N . ILE A 1 66 ? -12.090 -12.154 14.233 1.00 95.81 66 ILE A N 1
ATOM 522 C CA . ILE A 1 66 ? -10.944 -12.841 13.634 1.00 95.81 66 ILE A CA 1
ATOM 523 C C . ILE A 1 66 ? -11.128 -14.357 13.744 1.00 95.81 66 ILE A C 1
ATOM 525 O O . ILE A 1 66 ? -11.067 -14.931 14.830 1.00 95.81 66 ILE A O 1
ATOM 529 N N . VAL A 1 67 ? -11.258 -15.027 12.600 1.00 95.62 67 VAL A N 1
ATOM 530 C CA . VAL A 1 67 ? -11.341 -16.487 12.480 1.00 95.62 67 VAL A CA 1
ATOM 531 C C . VAL A 1 67 ? -10.147 -16.979 11.667 1.00 95.62 67 VAL A C 1
ATOM 533 O O . VAL A 1 67 ? -9.877 -16.502 10.568 1.00 95.62 67 VAL A O 1
ATOM 536 N N . ASN A 1 68 ? -9.376 -17.925 12.214 1.00 93.88 68 ASN A N 1
ATOM 537 C CA . ASN A 1 68 ? -8.157 -18.455 11.577 1.00 93.88 68 ASN A CA 1
ATOM 538 C C . ASN A 1 68 ? -7.139 -17.369 11.160 1.00 93.88 68 ASN A C 1
ATOM 540 O O . ASN A 1 68 ? -6.421 -17.515 10.174 1.00 93.88 68 ASN A O 1
ATOM 544 N N . GLY A 1 69 ? -7.074 -16.266 11.913 1.00 94.38 69 GLY A N 1
ATOM 545 C CA . GLY A 1 69 ? -6.169 -15.148 11.632 1.00 94.38 69 GLY A CA 1
ATOM 546 C C . GLY A 1 69 ? -6.618 -14.228 10.494 1.00 94.38 69 GLY A C 1
ATOM 547 O O . GLY A 1 69 ? -5.876 -13.307 10.156 1.00 94.38 69 GLY A O 1
ATOM 548 N N . LYS A 1 70 ? -7.810 -14.453 9.931 1.00 97.25 70 LYS A N 1
ATOM 549 C CA . LYS A 1 70 ? -8.450 -13.595 8.936 1.00 97.25 70 LYS A CA 1
ATOM 550 C C . LYS A 1 70 ? -9.708 -12.958 9.515 1.00 97.25 70 LYS A C 1
ATOM 552 O O . LYS A 1 70 ? -10.334 -13.510 10.412 1.00 97.25 70 LYS A O 1
ATOM 557 N N . PHE A 1 71 ? -10.044 -11.776 9.028 1.00 96.62 71 PHE A N 1
ATOM 558 C CA . PHE A 1 71 ? -11.249 -11.065 9.416 1.00 96.62 71 PHE A CA 1
ATOM 559 C C . PHE A 1 71 ? -12.465 -11.677 8.709 1.00 96.62 71 PHE A C 1
ATOM 561 O O . PHE A 1 71 ? -12.464 -11.785 7.488 1.00 96.62 71 PHE A O 1
ATOM 568 N N . ASP A 1 72 ? -13.458 -12.098 9.491 1.00 95.38 72 ASP A N 1
ATOM 569 C CA . ASP A 1 72 ? -14.714 -12.742 9.060 1.00 95.38 72 ASP A CA 1
ATOM 570 C C . ASP A 1 72 ? -15.941 -11.856 9.377 1.00 95.38 72 ASP A C 1
ATOM 572 O O . ASP A 1 72 ? -17.093 -12.276 9.309 1.00 95.38 72 ASP A O 1
ATOM 576 N N . GLY A 1 73 ? -15.693 -10.610 9.795 1.00 91.44 73 GLY A N 1
ATOM 577 C CA . GLY A 1 73 ? -16.727 -9.626 10.099 1.00 91.44 73 GLY A CA 1
ATOM 578 C C . GLY A 1 73 ? -17.224 -8.865 8.869 1.00 91.44 73 GLY A C 1
ATOM 579 O O . GLY A 1 73 ? -16.901 -9.169 7.725 1.00 91.44 73 GLY A O 1
ATOM 580 N N . ASN A 1 74 ? -17.986 -7.798 9.106 1.00 92.62 74 ASN A N 1
ATOM 581 C CA . ASN A 1 74 ? -18.415 -6.889 8.046 1.00 92.62 74 ASN A CA 1
ATOM 582 C C . ASN A 1 74 ? -17.211 -6.121 7.458 1.00 92.62 74 ASN A C 1
ATOM 584 O O . ASN A 1 74 ? -16.645 -5.254 8.125 1.00 92.62 74 ASN A O 1
ATOM 588 N N . HIS A 1 75 ? -16.821 -6.415 6.213 1.00 91.31 75 HIS A N 1
ATOM 589 C CA . HIS A 1 75 ? -15.639 -5.822 5.563 1.00 91.31 75 HIS A CA 1
ATOM 590 C C . HIS A 1 75 ? -15.722 -4.292 5.398 1.00 91.31 75 HIS A C 1
ATOM 592 O O . HIS A 1 75 ? -14.686 -3.630 5.321 1.00 91.31 75 HIS A O 1
ATOM 598 N N . GLU A 1 76 ? -16.920 -3.694 5.457 1.00 91.75 76 GLU A N 1
ATOM 599 C CA . GLU A 1 76 ? -17.100 -2.231 5.476 1.00 91.75 76 GLU A CA 1
ATOM 600 C C . GLU A 1 76 ? -16.467 -1.548 6.704 1.00 91.75 76 GLU A C 1
ATOM 602 O O . GLU A 1 76 ? -16.291 -0.323 6.698 1.00 91.75 76 GLU A O 1
ATOM 607 N N . LEU A 1 77 ? -16.110 -2.316 7.743 1.00 95.00 77 LEU A N 1
ATOM 608 C CA . LEU A 1 77 ? -15.343 -1.852 8.904 1.00 95.00 77 LEU A CA 1
ATOM 609 C C . LEU A 1 77 ? -13.872 -1.574 8.566 1.00 95.00 77 LEU A C 1
ATOM 611 O O . LEU A 1 77 ? -13.264 -0.707 9.185 1.00 95.00 77 LEU A O 1
ATOM 615 N N . LEU A 1 78 ? -13.302 -2.287 7.588 1.00 96.56 78 LEU A N 1
ATOM 616 C CA . LEU A 1 78 ? -11.889 -2.168 7.205 1.00 96.56 78 LEU A CA 1
ATOM 617 C C . LEU A 1 78 ? -11.639 -1.133 6.097 1.00 96.56 78 LEU A C 1
ATOM 619 O O . LEU A 1 78 ? -10.492 -0.774 5.818 1.00 96.56 78 LEU A O 1
ATOM 623 N N . LYS A 1 79 ? -12.719 -0.651 5.483 1.00 96.12 79 LYS A N 1
ATOM 624 C CA . LYS A 1 79 ? -12.731 0.312 4.382 1.00 96.12 79 LYS A CA 1
ATOM 625 C C . LYS A 1 79 ? -11.939 1.580 4.708 1.00 96.12 79 LYS A C 1
ATOM 627 O O . LYS A 1 79 ? -12.109 2.161 5.780 1.00 96.12 79 LYS A O 1
ATOM 632 N N . GLY A 1 80 ? -11.062 2.005 3.801 1.00 97.19 80 GLY A N 1
ATOM 633 C CA . GLY A 1 80 ? -10.198 3.181 3.973 1.00 97.19 80 GLY A CA 1
ATOM 634 C C . GLY A 1 80 ? -9.113 3.094 5.065 1.00 97.19 80 GLY A C 1
ATOM 635 O O . GLY A 1 80 ? -8.265 3.989 5.145 1.00 97.19 80 GLY A O 1
ATOM 636 N N . LEU A 1 81 ? -9.056 2.042 5.897 1.00 98.31 81 LEU A N 1
ATOM 637 C CA . LEU A 1 81 ? -8.054 1.948 6.973 1.00 98.31 81 LEU A CA 1
ATOM 638 C C . LEU A 1 81 ? -6.623 1.825 6.426 1.00 98.31 81 LEU A C 1
ATOM 640 O O . LEU A 1 81 ? -5.699 2.434 6.970 1.00 98.31 81 LEU A O 1
ATOM 644 N N . LEU A 1 82 ? -6.432 1.105 5.313 1.00 98.56 82 LEU A N 1
ATOM 645 C CA . LEU A 1 82 ? -5.133 1.018 4.631 1.00 98.56 82 LEU A CA 1
ATOM 646 C C . LEU A 1 82 ? -4.657 2.399 4.150 1.00 98.56 82 LEU A C 1
ATOM 648 O O . LEU A 1 82 ? -3.484 2.745 4.319 1.00 98.56 82 LEU A O 1
ATOM 652 N N . ALA A 1 83 ? -5.563 3.223 3.614 1.00 98.31 83 ALA A N 1
ATOM 653 C CA . ALA A 1 83 ? -5.252 4.588 3.198 1.00 98.31 83 ALA A CA 1
ATOM 654 C C . ALA A 1 83 ? -4.890 5.484 4.390 1.00 98.31 83 ALA A C 1
ATOM 656 O O . ALA A 1 83 ? -3.951 6.280 4.294 1.00 98.31 83 ALA A O 1
ATOM 657 N N . MET A 1 84 ? -5.560 5.332 5.539 1.00 98.19 84 MET A N 1
ATOM 658 C CA . MET A 1 84 ? -5.168 6.024 6.776 1.00 98.19 84 MET A CA 1
ATOM 659 C C . MET A 1 84 ? -3.748 5.643 7.200 1.00 98.19 84 MET A C 1
ATOM 661 O O . MET A 1 84 ? -2.937 6.528 7.481 1.00 98.19 84 MET A O 1
ATOM 665 N N . CYS A 1 85 ? -3.413 4.348 7.186 1.00 98.31 85 CYS A N 1
ATOM 666 C CA . CYS A 1 85 ? -2.057 3.888 7.476 1.00 98.31 85 CYS A CA 1
ATOM 667 C C . CYS A 1 85 ? -1.025 4.503 6.524 1.00 98.31 85 CYS A C 1
ATOM 669 O O . CYS A 1 85 ? 0.026 4.957 6.983 1.00 98.31 85 CYS A O 1
ATOM 671 N N . CYS A 1 86 ? -1.335 4.572 5.227 1.00 98.06 86 CYS A N 1
ATOM 672 C CA . CYS A 1 86 ? -0.460 5.168 4.220 1.00 98.06 86 CYS A CA 1
ATOM 673 C C . CYS A 1 86 ? -0.252 6.670 4.448 1.00 98.06 86 CYS A C 1
ATOM 675 O O . CYS A 1 86 ? 0.884 7.126 4.480 1.00 98.06 86 CYS A O 1
ATOM 677 N N . ASN A 1 87 ? -1.318 7.433 4.698 1.00 96.38 87 ASN A N 1
ATOM 678 C CA . ASN A 1 87 ? -1.232 8.878 4.940 1.00 96.38 87 ASN A CA 1
ATOM 679 C C . ASN A 1 87 ? -0.511 9.239 6.250 1.00 96.38 87 ASN A C 1
ATOM 681 O O . ASN A 1 87 ? -0.009 10.351 6.396 1.00 96.38 87 ASN A O 1
ATOM 685 N N . ARG A 1 88 ? -0.470 8.320 7.220 1.00 94.94 88 ARG A N 1
ATOM 686 C CA . ARG A 1 88 ? 0.127 8.548 8.547 1.00 94.94 88 ARG A CA 1
ATOM 687 C C . ARG A 1 88 ? 1.489 7.880 8.733 1.00 94.94 88 ARG A C 1
ATOM 689 O O . ARG A 1 88 ? 2.143 8.130 9.739 1.00 94.94 88 ARG A O 1
ATOM 696 N N . GLY A 1 89 ? 1.912 7.023 7.803 1.00 95.00 89 GLY A N 1
ATOM 697 C CA . GLY A 1 89 ? 3.139 6.238 7.944 1.00 95.00 89 GLY A CA 1
ATOM 698 C C . GLY A 1 89 ? 3.055 5.202 9.072 1.00 95.00 89 GLY A C 1
ATOM 699 O O . GLY A 1 89 ? 4.066 4.862 9.682 1.00 95.00 89 GLY A O 1
ATOM 700 N N . ASN A 1 90 ? 1.852 4.709 9.382 1.00 95.94 90 ASN A N 1
ATOM 701 C CA . ASN A 1 90 ? 1.624 3.726 10.441 1.00 95.94 90 ASN A CA 1
ATOM 702 C C . ASN A 1 90 ? 1.939 2.308 9.932 1.00 95.94 90 ASN A C 1
ATOM 704 O O . ASN A 1 90 ? 1.042 1.523 9.620 1.00 95.94 90 ASN A O 1
ATOM 708 N N . VAL A 1 91 ? 3.236 2.009 9.825 1.00 97.94 91 VAL A N 1
ATOM 709 C CA . VAL A 1 91 ? 3.754 0.740 9.286 1.00 97.94 91 VAL A CA 1
ATOM 710 C C . VAL A 1 91 ? 3.225 -0.490 10.042 1.00 97.94 91 VAL A C 1
ATOM 712 O O . VAL A 1 91 ? 2.723 -1.394 9.378 1.00 97.94 91 VAL A O 1
ATOM 715 N N . PRO A 1 92 ? 3.257 -0.552 11.392 1.00 98.25 92 PRO A N 1
ATOM 716 C CA . PRO A 1 92 ? 2.843 -1.765 12.105 1.00 98.25 92 PRO A CA 1
ATOM 717 C C . PRO A 1 92 ? 1.365 -2.110 11.900 1.00 98.25 92 PRO A C 1
ATOM 719 O O . PRO A 1 92 ? 1.003 -3.278 11.771 1.00 98.25 92 PRO A O 1
ATOM 722 N N . THR A 1 93 ? 0.504 -1.090 11.842 1.00 98.38 93 THR A N 1
ATOM 723 C CA . THR A 1 93 ? -0.930 -1.301 11.607 1.00 98.38 93 THR A CA 1
ATOM 724 C C . THR A 1 93 ? -1.204 -1.667 10.155 1.00 98.38 93 THR A C 1
ATOM 726 O O . THR A 1 93 ? -2.062 -2.508 9.913 1.00 98.38 93 THR A O 1
ATOM 729 N N . LEU A 1 94 ? -0.443 -1.119 9.199 1.00 98.69 94 LEU A N 1
ATOM 730 C CA . LEU A 1 94 ? -0.531 -1.519 7.793 1.00 98.69 94 LEU A CA 1
ATOM 731 C C . LEU A 1 94 ? -0.229 -3.014 7.617 1.00 98.69 94 LEU A C 1
ATOM 733 O O . LEU A 1 94 ? -1.028 -3.734 7.025 1.00 98.69 94 LEU A O 1
ATOM 737 N N . GLU A 1 95 ? 0.897 -3.486 8.164 1.00 98.56 95 GLU A N 1
ATOM 738 C CA . GLU A 1 95 ? 1.299 -4.900 8.099 1.00 98.56 95 GLU A CA 1
ATOM 739 C C . GLU A 1 95 ? 0.249 -5.813 8.741 1.00 98.56 95 GLU A C 1
ATOM 741 O O . GLU A 1 95 ? -0.094 -6.866 8.199 1.00 98.56 95 GLU A O 1
ATOM 746 N N . TRP A 1 96 ? -0.292 -5.400 9.889 1.00 98.50 96 TRP A N 1
ATOM 747 C CA . TRP A 1 96 ? -1.346 -6.143 10.567 1.00 98.50 96 TRP A CA 1
ATOM 748 C C . TRP A 1 96 ? -2.648 -6.192 9.754 1.00 98.50 96 TRP A C 1
ATOM 750 O O . TRP A 1 96 ? -3.200 -7.281 9.592 1.00 98.50 96 TRP A O 1
ATOM 760 N N . LEU A 1 97 ? -3.108 -5.063 9.204 1.00 98.50 97 LEU A N 1
ATOM 761 C CA . LEU A 1 97 ? -4.316 -5.001 8.375 1.00 98.50 97 LEU A CA 1
ATOM 762 C C . LEU A 1 97 ? -4.193 -5.917 7.155 1.00 98.50 97 LEU A C 1
ATOM 764 O O . LEU A 1 97 ? -5.056 -6.765 6.943 1.00 98.50 97 LEU A O 1
ATOM 768 N N . LEU A 1 98 ? -3.093 -5.825 6.401 1.00 98.38 98 LEU A N 1
ATOM 769 C CA . LEU A 1 98 ? -2.856 -6.694 5.242 1.00 98.38 98 LEU A CA 1
ATOM 770 C C . LEU A 1 98 ? -2.901 -8.179 5.625 1.00 98.38 98 LEU A C 1
ATOM 772 O O . LEU A 1 98 ? -3.455 -8.992 4.884 1.00 98.38 98 LEU A O 1
ATOM 776 N N . LYS A 1 99 ? -2.376 -8.541 6.801 1.00 98.19 99 LYS A N 1
ATOM 777 C CA . LYS A 1 99 ? -2.401 -9.923 7.288 1.00 98.19 99 LYS A CA 1
ATOM 778 C C . LYS A 1 99 ? -3.821 -10.425 7.559 1.00 98.19 99 LYS A C 1
ATOM 780 O O . LYS A 1 99 ? -4.123 -11.556 7.171 1.00 98.19 99 LYS A O 1
ATOM 785 N N . ILE A 1 100 ? -4.660 -9.622 8.220 1.00 98.06 100 ILE A N 1
ATOM 786 C CA . ILE A 1 100 ? -6.019 -10.036 8.601 1.00 98.06 100 ILE A CA 1
ATOM 787 C C . ILE A 1 100 ? -7.017 -9.950 7.446 1.00 98.06 100 ILE A C 1
ATOM 789 O O . ILE A 1 100 ? -7.984 -10.706 7.442 1.00 98.06 100 ILE A O 1
ATOM 793 N N . ILE A 1 101 ? -6.794 -9.077 6.458 1.00 98.12 101 ILE A N 1
ATOM 794 C CA . ILE A 1 101 ? -7.669 -8.988 5.286 1.00 98.12 101 ILE A CA 1
ATOM 795 C C . ILE A 1 101 ? -7.637 -10.342 4.547 1.00 98.12 101 ILE A C 1
ATOM 797 O O . ILE A 1 101 ? -6.539 -10.857 4.274 1.00 98.12 101 ILE A O 1
ATOM 801 N N . PRO A 1 102 ? -8.801 -10.947 4.237 1.00 96.69 102 PRO A N 1
ATOM 802 C CA . PRO A 1 102 ? -8.866 -12.201 3.492 1.00 96.69 102 PRO A CA 1
ATOM 803 C C . PRO A 1 102 ? -8.150 -12.132 2.138 1.00 96.69 102 PRO A C 1
ATOM 805 O O . PRO A 1 102 ? -8.077 -11.087 1.496 1.00 96.69 102 PRO A O 1
ATOM 808 N N . ASP A 1 103 ? -7.612 -13.259 1.673 1.00 95.75 103 ASP A N 1
ATOM 809 C CA . ASP A 1 103 ? -6.783 -13.267 0.457 1.00 95.75 103 ASP A CA 1
ATOM 810 C C . ASP A 1 103 ? -7.600 -12.976 -0.816 1.00 95.75 103 ASP A C 1
ATOM 812 O O . ASP A 1 103 ? -7.065 -12.455 -1.790 1.00 95.75 103 ASP A O 1
ATOM 816 N N . HIS A 1 104 ? -8.909 -13.254 -0.789 1.00 94.31 104 HIS A N 1
ATOM 817 C CA . HIS A 1 104 ? -9.836 -12.959 -1.885 1.00 94.31 104 HIS A CA 1
ATOM 818 C C . HIS A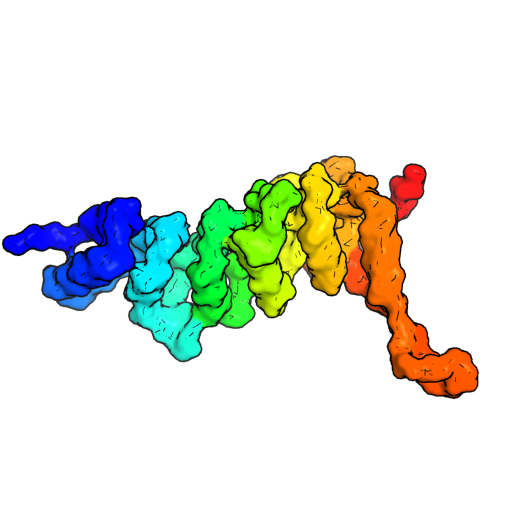 1 104 ? -10.283 -11.486 -1.939 1.00 94.31 104 HIS A C 1
ATOM 820 O O . HIS A 1 104 ? -10.844 -11.061 -2.947 1.00 94.31 104 HIS A O 1
ATOM 826 N N . GLU A 1 105 ? -10.014 -10.690 -0.899 1.00 96.25 105 GLU A N 1
ATOM 827 C CA . GLU A 1 105 ? -10.429 -9.282 -0.786 1.00 96.25 105 GLU A CA 1
ATOM 828 C C . GLU A 1 105 ? -9.479 -8.327 -1.529 1.00 96.25 105 GLU A C 1
ATOM 830 O O . GLU A 1 105 ? -8.961 -7.349 -0.990 1.00 96.25 105 GLU A O 1
ATOM 835 N N . VAL A 1 106 ? -9.239 -8.615 -2.811 1.00 96.06 106 VAL A N 1
ATOM 836 C CA . VAL A 1 106 ? -8.395 -7.798 -3.701 1.00 96.06 106 VAL A CA 1
ATOM 837 C C . VAL A 1 106 ? -9.005 -6.409 -3.922 1.00 96.06 106 VAL A C 1
ATOM 839 O O . VAL A 1 106 ? -8.279 -5.419 -3.999 1.00 96.06 106 VAL A O 1
ATOM 842 N N . ALA A 1 107 ? -10.338 -6.315 -3.988 1.00 96.12 107 ALA A N 1
ATOM 843 C CA . ALA A 1 107 ? -11.041 -5.048 -4.191 1.00 96.12 107 ALA A CA 1
ATOM 844 C C . ALA A 1 107 ? -10.884 -4.096 -2.995 1.00 96.12 107 ALA A C 1
ATOM 846 O O . ALA A 1 107 ? -10.639 -2.912 -3.197 1.00 96.12 107 ALA A O 1
ATOM 847 N N . LEU A 1 108 ? -10.963 -4.616 -1.765 1.00 96.81 108 LEU A N 1
ATOM 848 C CA . LEU A 1 108 ? -10.752 -3.834 -0.545 1.00 96.81 108 LEU A CA 1
ATOM 849 C C . LEU A 1 108 ? -9.315 -3.302 -0.456 1.00 96.81 108 LEU A C 1
ATOM 851 O O . LEU A 1 108 ? -9.100 -2.139 -0.126 1.00 96.81 108 LEU A O 1
ATOM 855 N N . VAL A 1 109 ? -8.324 -4.140 -0.783 1.00 97.94 109 VAL A N 1
ATOM 856 C CA . VAL A 1 109 ? -6.901 -3.753 -0.763 1.00 97.94 109 VAL A CA 1
ATOM 857 C C . VAL A 1 109 ? -6.602 -2.617 -1.749 1.00 97.94 109 VAL A C 1
ATOM 859 O O . VAL A 1 109 ? -5.760 -1.769 -1.461 1.00 97.94 109 VAL A O 1
ATOM 862 N N . ASN A 1 110 ? -7.312 -2.571 -2.878 1.00 96.94 110 ASN A N 1
ATOM 863 C CA . ASN A 1 110 ? -7.122 -1.582 -3.943 1.00 96.94 110 ASN A CA 1
ATOM 864 C C . ASN A 1 110 ? -8.259 -0.558 -4.036 1.00 96.94 110 ASN A C 1
ATOM 866 O O . ASN A 1 110 ? -8.450 0.053 -5.089 1.00 96.94 110 ASN A O 1
ATOM 870 N N . GLU A 1 111 ? -9.027 -0.368 -2.962 1.00 96.06 111 GLU A N 1
ATOM 871 C CA . GLU A 1 111 ? -10.082 0.646 -2.916 1.00 96.06 111 GLU A CA 1
ATOM 872 C C . GLU A 1 111 ? -9.507 2.042 -3.209 1.00 96.06 111 GLU A C 1
ATOM 874 O O . GLU A 1 111 ? -10.026 2.791 -4.041 1.00 96.06 111 GLU A O 1
ATOM 879 N N . ASP A 1 112 ? -8.382 2.346 -2.566 1.00 97.56 112 ASP A N 1
ATOM 880 C CA . ASP A 1 112 ? -7.633 3.585 -2.709 1.00 97.56 112 ASP A CA 1
ATOM 881 C C . ASP A 1 112 ? -6.344 3.370 -3.525 1.00 97.56 112 ASP A C 1
ATOM 883 O O . ASP A 1 112 ? -5.759 2.284 -3.509 1.00 97.56 112 ASP A O 1
ATOM 887 N N . PRO A 1 113 ? -5.811 4.411 -4.191 1.00 97.38 113 PRO A N 1
ATOM 888 C CA . PRO A 1 113 ? -4.513 4.360 -4.862 1.00 97.38 113 PRO A CA 1
ATOM 889 C C . PRO A 1 113 ? -3.367 4.440 -3.832 1.00 97.38 113 PRO A C 1
ATOM 891 O O . PRO A 1 113 ? -2.646 5.439 -3.753 1.00 97.38 113 PRO A O 1
ATOM 894 N N . LEU A 1 114 ? -3.216 3.399 -3.005 1.00 98.56 114 LEU A N 1
ATOM 895 C CA . LEU A 1 114 ? -2.351 3.378 -1.815 1.00 98.56 114 LEU A CA 1
ATOM 896 C C . LEU A 1 114 ? -0.894 3.759 -2.115 1.00 98.56 114 LEU A C 1
ATOM 898 O O . LEU A 1 114 ? -0.297 4.548 -1.382 1.00 98.56 114 LEU A O 1
ATOM 902 N N . LEU A 1 115 ? -0.330 3.256 -3.216 1.00 98.56 115 LEU A N 1
ATOM 903 C CA . LEU A 1 115 ? 1.039 3.584 -3.627 1.00 98.56 115 LEU A CA 1
ATOM 904 C C . LEU A 1 115 ? 1.186 5.077 -3.963 1.00 98.56 115 LEU A C 1
ATOM 906 O O . LEU A 1 115 ? 2.143 5.712 -3.525 1.00 98.56 115 LEU A O 1
ATOM 910 N N . SER A 1 116 ? 0.209 5.671 -4.656 1.00 98.19 116 SER A N 1
ATOM 911 C CA . SER A 1 116 ? 0.185 7.113 -4.939 1.00 98.19 116 SER A CA 1
ATOM 912 C C . SER A 1 116 ? 0.060 7.944 -3.661 1.00 98.19 116 SER A C 1
ATOM 914 O O . SER A 1 116 ? 0.681 9.003 -3.559 1.00 98.19 116 SER A O 1
ATOM 916 N N . LEU A 1 117 ? -0.719 7.482 -2.672 1.00 98.38 117 LEU A N 1
ATOM 917 C CA . LEU A 1 117 ? -0.814 8.137 -1.363 1.00 98.38 117 LEU A CA 1
ATOM 918 C C . LEU A 1 117 ? 0.544 8.158 -0.658 1.00 98.38 117 LEU A C 1
ATOM 920 O O . LEU A 1 117 ? 0.943 9.210 -0.170 1.00 98.38 117 LEU A O 1
ATOM 924 N N . LEU A 1 118 ? 1.276 7.040 -0.651 1.00 98.25 118 LEU A N 1
ATOM 925 C CA . LEU A 1 118 ? 2.603 6.958 -0.036 1.00 98.25 118 LEU A CA 1
ATOM 926 C C . LEU A 1 118 ? 3.616 7.880 -0.713 1.00 98.25 118 LEU A C 1
ATOM 928 O O . LEU A 1 118 ? 4.285 8.643 -0.021 1.00 98.25 118 LEU A O 1
ATOM 932 N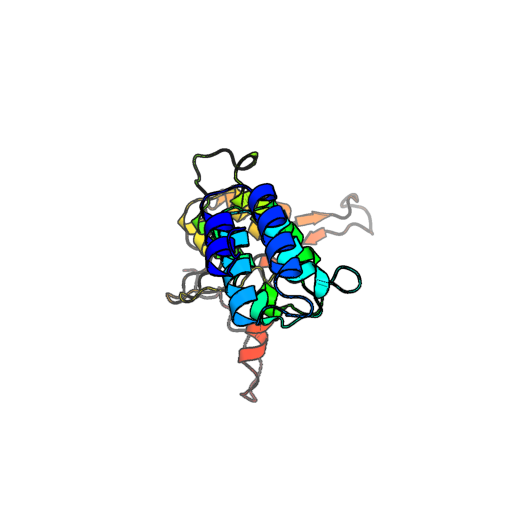 N . VAL A 1 119 ? 3.700 7.856 -2.048 1.00 98.06 119 VAL A N 1
ATOM 933 C CA . VAL A 1 119 ? 4.644 8.694 -2.809 1.00 98.06 119 VAL A CA 1
ATOM 934 C C . VAL A 1 119 ? 4.430 10.181 -2.508 1.00 98.06 119 VAL A C 1
ATOM 936 O O . VAL A 1 119 ? 5.399 10.907 -2.304 1.00 98.06 119 VAL A O 1
ATOM 939 N N . LYS A 1 120 ? 3.173 10.629 -2.377 1.00 97.06 120 LYS A N 1
ATOM 940 C CA . LYS A 1 120 ? 2.830 12.016 -2.005 1.00 97.06 120 LYS A CA 1
ATOM 941 C C . LYS A 1 120 ? 3.320 12.430 -0.609 1.00 97.06 120 LYS A C 1
ATOM 943 O O . LYS A 1 120 ? 3.426 13.626 -0.357 1.00 97.06 120 LYS A O 1
ATOM 948 N N . GLN A 1 121 ? 3.588 11.481 0.291 1.00 96.81 121 GLN A N 1
ATOM 949 C CA . GLN A 1 121 ? 4.083 11.752 1.648 1.00 96.81 121 GLN A CA 1
ATOM 950 C C . GLN A 1 121 ? 5.613 11.647 1.776 1.00 96.81 121 GLN A C 1
ATOM 952 O O . GLN A 1 121 ? 6.162 11.993 2.825 1.00 96.81 121 GLN A O 1
ATOM 957 N N . ILE A 1 122 ? 6.318 11.146 0.755 1.00 95.50 122 ILE A N 1
ATOM 958 C CA . ILE A 1 122 ? 7.770 10.950 0.822 1.00 95.50 122 ILE A CA 1
ATOM 959 C C . ILE A 1 122 ? 8.489 12.286 0.642 1.00 95.50 122 ILE A C 1
ATOM 961 O O . ILE A 1 122 ? 8.340 12.985 -0.355 1.00 95.50 122 ILE A O 1
ATOM 965 N N . ASP A 1 123 ? 9.315 12.609 1.630 1.00 91.88 123 ASP A N 1
ATOM 966 C CA . ASP A 1 123 ? 10.204 13.763 1.625 1.00 91.88 123 ASP A CA 1
ATOM 967 C C . ASP A 1 123 ? 11.557 13.356 1.027 1.00 91.88 123 ASP A C 1
ATOM 969 O O . ASP A 1 123 ? 12.311 12.601 1.648 1.00 91.88 123 ASP A O 1
ATOM 973 N N . VAL A 1 124 ? 11.854 13.849 -0.178 1.00 90.12 124 VAL A N 1
ATOM 974 C CA . VAL A 1 124 ? 13.053 13.490 -0.960 1.00 90.12 124 VAL A CA 1
ATOM 975 C C . VAL A 1 124 ? 14.372 13.805 -0.257 1.00 90.12 124 VAL A C 1
ATOM 977 O O . VAL A 1 124 ? 15.394 13.200 -0.570 1.00 90.12 124 VAL A O 1
ATOM 980 N N . TYR A 1 125 ? 14.364 14.719 0.715 1.00 86.44 125 TYR A N 1
ATOM 981 C CA . TYR A 1 125 ? 15.568 15.137 1.433 1.00 86.44 125 TYR A CA 1
ATOM 982 C C . TYR A 1 125 ? 15.865 14.278 2.667 1.00 86.44 125 TYR A C 1
ATOM 984 O O . TYR A 1 125 ? 16.894 14.465 3.320 1.00 86.44 125 TYR A O 1
ATOM 992 N N . LYS A 1 126 ? 14.970 13.348 3.022 1.00 87.62 126 LYS A N 1
ATOM 993 C CA . LYS A 1 126 ? 15.143 12.455 4.171 1.00 87.62 126 LYS A CA 1
ATOM 994 C C . LYS A 1 126 ? 15.703 11.104 3.752 1.00 87.62 126 LYS A C 1
ATOM 996 O O . LYS A 1 126 ? 15.483 10.611 2.653 1.00 87.62 126 LYS A O 1
ATOM 1001 N N . ASP A 1 127 ? 16.407 10.476 4.690 1.00 87.12 127 ASP A N 1
ATOM 1002 C CA . ASP A 1 127 ? 16.924 9.119 4.524 1.00 87.12 127 ASP A CA 1
ATOM 1003 C C . ASP A 1 127 ? 15.774 8.133 4.266 1.00 87.12 127 ASP A C 1
ATOM 1005 O O . ASP A 1 127 ? 14.956 7.864 5.154 1.00 87.12 127 ASP A O 1
ATOM 1009 N N . LYS A 1 128 ? 15.742 7.565 3.054 1.00 84.19 128 LYS A N 1
ATOM 1010 C CA . LYS A 1 128 ? 14.726 6.593 2.630 1.00 84.19 128 LYS A CA 1
ATOM 1011 C C . LYS A 1 128 ? 14.627 5.388 3.566 1.00 84.19 128 LYS A C 1
ATOM 1013 O O . LYS A 1 128 ? 13.534 4.872 3.774 1.00 84.19 128 LYS A O 1
ATOM 1018 N N . ASN A 1 129 ? 15.728 4.981 4.205 1.00 86.25 129 ASN A N 1
ATOM 1019 C CA . ASN A 1 129 ? 15.750 3.828 5.113 1.00 86.25 129 ASN A CA 1
ATOM 1020 C C . ASN A 1 129 ? 15.050 4.107 6.451 1.00 86.25 129 ASN A C 1
ATOM 1022 O O . ASN A 1 129 ? 14.694 3.178 7.174 1.00 86.25 129 ASN A O 1
ATOM 1026 N N . LYS A 1 130 ? 14.842 5.385 6.784 1.00 91.12 130 LYS A N 1
ATOM 1027 C CA . LYS A 1 130 ? 14.098 5.838 7.967 1.00 91.12 130 LYS A CA 1
ATOM 1028 C C . LYS A 1 130 ? 12.710 6.366 7.608 1.00 91.12 130 LYS A C 1
ATOM 1030 O O . LYS A 1 130 ? 11.978 6.796 8.496 1.00 91.12 130 LYS A O 1
ATOM 1035 N N . CYS A 1 131 ? 12.346 6.354 6.325 1.00 94.00 131 CYS A N 1
ATOM 1036 C CA . CYS A 1 131 ? 11.072 6.858 5.842 1.00 94.00 131 CYS A CA 1
ATOM 1037 C C . CYS A 1 131 ? 9.980 5.788 6.022 1.00 94.00 131 CYS A C 1
ATOM 1039 O O . CYS A 1 131 ? 10.014 4.762 5.333 1.00 94.00 131 CYS A O 1
ATOM 1041 N N . PRO A 1 132 ? 8.986 5.998 6.908 1.00 96.19 132 PRO A N 1
ATOM 1042 C CA . PRO A 1 132 ? 7.923 5.018 7.110 1.00 96.19 132 PRO A CA 1
ATOM 1043 C C . PRO A 1 132 ? 7.102 4.800 5.836 1.00 96.19 132 PRO A C 1
ATOM 1045 O O . PRO A 1 132 ? 6.684 3.680 5.571 1.00 96.19 132 PRO A O 1
ATOM 1048 N N . PHE A 1 133 ? 6.927 5.834 5.011 1.00 97.56 133 PHE A N 1
ATOM 1049 C CA . PHE A 1 133 ? 6.166 5.741 3.767 1.00 97.56 133 PHE A CA 1
ATOM 1050 C C . PHE A 1 133 ? 6.864 4.862 2.723 1.00 97.56 133 PHE A C 1
ATOM 1052 O O . PHE A 1 133 ? 6.220 4.014 2.110 1.00 97.56 133 PHE A O 1
ATOM 1059 N N . PHE A 1 134 ? 8.188 4.992 2.575 1.00 97.31 134 PHE A N 1
ATOM 1060 C CA . PHE A 1 134 ? 8.955 4.128 1.674 1.00 97.31 134 PHE A CA 1
ATOM 1061 C C . PHE A 1 134 ? 8.991 2.676 2.173 1.00 97.31 134 PHE A C 1
ATOM 1063 O O . PHE A 1 134 ? 8.848 1.741 1.387 1.00 97.31 134 PHE A O 1
ATOM 1070 N N . LYS A 1 135 ? 9.081 2.468 3.494 1.00 97.38 135 LYS A N 1
ATOM 1071 C CA . LYS A 1 135 ? 8.946 1.128 4.083 1.00 97.38 135 LYS A CA 1
ATOM 1072 C C . LYS A 1 135 ? 7.565 0.519 3.798 1.00 97.38 135 LYS A C 1
ATOM 1074 O O . LYS A 1 135 ? 7.495 -0.617 3.335 1.00 97.38 135 LYS A O 1
ATOM 1079 N N . SER A 1 136 ? 6.487 1.273 4.022 1.00 98.31 136 SER A N 1
ATOM 1080 C CA . SER A 1 136 ? 5.115 0.862 3.688 1.00 98.31 136 SER A CA 1
ATOM 1081 C C . SER A 1 136 ? 4.956 0.520 2.208 1.00 98.31 136 SER A C 1
ATOM 1083 O O . SER A 1 136 ? 4.274 -0.441 1.873 1.00 98.31 136 SER A O 1
ATOM 1085 N N . MET A 1 137 ? 5.622 1.261 1.321 1.00 98.31 137 MET A N 1
ATOM 1086 C CA . MET A 1 137 ? 5.586 1.011 -0.119 1.00 98.31 137 MET A CA 1
ATOM 1087 C C . MET A 1 137 ? 6.197 -0.348 -0.463 1.00 98.31 137 MET A C 1
ATOM 1089 O O . MET A 1 137 ? 5.598 -1.114 -1.211 1.00 98.31 137 MET A O 1
ATOM 1093 N N . GLY A 1 138 ? 7.343 -0.684 0.135 1.00 98.12 138 GLY A N 1
ATOM 1094 C CA . GLY A 1 138 ? 7.950 -2.007 -0.011 1.00 98.12 138 GLY A CA 1
ATOM 1095 C C . GLY A 1 138 ? 7.052 -3.139 0.499 1.00 98.12 138 GLY A C 1
ATOM 1096 O O . GLY A 1 138 ? 6.992 -4.190 -0.134 1.00 98.12 138 GLY A O 1
ATOM 1097 N N . ILE A 1 139 ? 6.328 -2.918 1.603 1.00 98.56 139 ILE A N 1
ATOM 1098 C CA . ILE A 1 139 ? 5.355 -3.880 2.146 1.00 98.56 139 ILE A CA 1
ATOM 1099 C C . ILE A 1 139 ? 4.199 -4.096 1.165 1.00 98.56 139 ILE A C 1
ATOM 1101 O O . ILE A 1 139 ? 3.914 -5.240 0.826 1.00 98.56 139 ILE A O 1
ATOM 1105 N N . LEU A 1 140 ? 3.578 -3.021 0.667 1.00 98.62 140 LEU A N 1
ATOM 1106 C CA . LEU A 1 140 ? 2.483 -3.121 -0.302 1.00 98.62 140 LEU A CA 1
ATOM 1107 C C . LEU A 1 140 ? 2.934 -3.806 -1.593 1.00 98.62 140 LEU A C 1
ATOM 1109 O O . LEU A 1 140 ? 2.277 -4.722 -2.062 1.00 98.62 140 LEU A O 1
ATOM 1113 N N . LEU A 1 141 ? 4.093 -3.438 -2.137 1.00 98.38 141 LEU A N 1
ATOM 1114 C CA . LEU A 1 141 ? 4.607 -4.043 -3.368 1.00 98.38 141 LEU A CA 1
ATOM 1115 C C . LEU A 1 141 ? 5.030 -5.515 -3.209 1.00 98.38 141 LEU A C 1
ATOM 1117 O O . LEU A 1 141 ? 5.347 -6.159 -4.207 1.00 98.38 141 LEU A O 1
ATOM 1121 N N . ASN A 1 142 ? 5.113 -6.034 -1.979 1.00 98.00 142 ASN A N 1
ATOM 1122 C CA . ASN A 1 142 ? 5.312 -7.459 -1.705 1.00 98.00 142 ASN A CA 1
ATOM 1123 C C . ASN A 1 142 ? 3.980 -8.212 -1.520 1.00 98.00 142 ASN A C 1
ATOM 1125 O O . ASN A 1 142 ? 3.991 -9.442 -1.476 1.00 98.00 142 ASN A O 1
ATOM 1129 N N . ASP A 1 143 ? 2.854 -7.508 -1.379 1.00 98.00 143 ASP A N 1
ATOM 1130 C CA . ASP A 1 143 ? 1.535 -8.120 -1.265 1.00 98.00 143 ASP A CA 1
ATOM 1131 C C . ASP A 1 143 ? 0.997 -8.453 -2.669 1.00 98.00 143 ASP A C 1
ATOM 1133 O O . ASP A 1 143 ? 0.846 -7.551 -3.496 1.00 98.00 143 ASP A O 1
ATOM 1137 N N . PRO A 1 144 ? 0.686 -9.727 -2.971 1.00 96.50 144 PRO A N 1
ATOM 1138 C CA . PRO A 1 144 ? 0.280 -10.142 -4.314 1.00 96.50 144 PRO A CA 1
ATOM 1139 C C . PRO A 1 144 ? -1.077 -9.576 -4.749 1.00 96.50 144 PRO A C 1
ATOM 1141 O O . PRO A 1 144 ? -1.433 -9.685 -5.920 1.00 96.50 144 PRO A O 1
ATOM 1144 N N . ARG A 1 145 ? -1.856 -9.003 -3.825 1.00 97.19 145 ARG A N 1
ATOM 1145 C CA . ARG A 1 145 ? -3.154 -8.397 -4.132 1.00 97.19 145 ARG A CA 1
ATOM 1146 C C . ARG A 1 145 ? -3.016 -6.969 -4.648 1.00 97.19 145 ARG A C 1
ATOM 1148 O O . ARG A 1 145 ? -3.991 -6.457 -5.179 1.00 97.19 145 ARG A O 1
ATOM 1155 N N . ILE A 1 146 ? -1.870 -6.310 -4.470 1.00 97.50 146 ILE A N 1
ATOM 1156 C CA . ILE A 1 146 ? -1.711 -4.887 -4.793 1.00 97.50 146 ILE A CA 1
ATOM 1157 C C . ILE A 1 146 ? -1.653 -4.649 -6.303 1.00 97.50 146 ILE A C 1
ATOM 1159 O O . ILE A 1 146 ? -0.870 -5.253 -7.032 1.00 97.50 146 ILE A O 1
ATOM 1163 N N . GLU A 1 147 ? -2.460 -3.696 -6.759 1.00 96.44 147 GLU A N 1
ATOM 1164 C CA . GLU A 1 147 ? -2.472 -3.186 -8.121 1.00 96.44 147 GLU A CA 1
ATOM 1165 C C . GLU A 1 147 ? -1.472 -2.027 -8.243 1.00 96.44 147 GLU A C 1
ATOM 1167 O O . GLU A 1 147 ? -1.744 -0.891 -7.848 1.00 96.44 147 GLU A O 1
ATOM 1172 N N . ILE A 1 148 ? -0.289 -2.317 -8.793 1.00 97.00 148 ILE A N 1
ATOM 1173 C CA . ILE A 1 148 ? 0.817 -1.350 -8.888 1.00 97.00 148 ILE A CA 1
ATOM 1174 C C . ILE A 1 148 ? 0.463 -0.087 -9.692 1.00 97.00 148 ILE A C 1
ATOM 1176 O O . ILE A 1 148 ? 0.882 1.017 -9.336 1.00 97.00 148 ILE A O 1
ATOM 1180 N N . ASP A 1 149 ? -0.362 -0.244 -10.728 1.00 95.94 149 ASP A N 1
ATOM 1181 C CA . ASP A 1 149 ? -0.767 0.821 -11.650 1.00 95.94 149 ASP A CA 1
ATOM 1182 C C . ASP A 1 149 ? -2.138 1.421 -11.316 1.00 95.94 149 ASP A C 1
ATOM 1184 O O . ASP A 1 149 ? -2.747 2.088 -12.158 1.00 95.94 149 ASP A O 1
ATOM 1188 N N . LYS A 1 150 ? -2.636 1.214 -10.087 1.00 95.62 150 LYS A N 1
ATOM 1189 C CA . LYS A 1 150 ? -3.892 1.818 -9.639 1.00 95.62 150 LYS A CA 1
ATOM 1190 C C . LYS A 1 150 ? -3.815 3.334 -9.794 1.00 95.62 150 LYS A C 1
ATOM 1192 O O . LYS A 1 150 ? -2.971 4.006 -9.194 1.00 95.62 150 LYS A O 1
ATOM 1197 N N . VAL A 1 151 ? -4.736 3.879 -10.578 1.00 94.69 151 VAL A N 1
ATOM 1198 C CA . VAL A 1 151 ? -4.812 5.319 -10.809 1.00 94.69 151 VAL A CA 1
ATOM 1199 C C . VAL A 1 151 ? -5.688 6.024 -9.777 1.00 94.69 151 VAL A C 1
ATOM 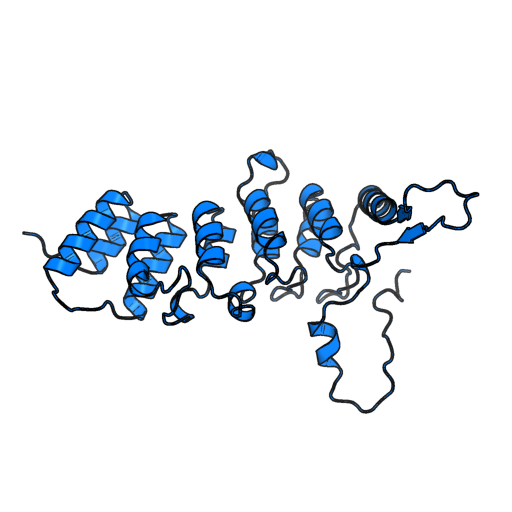1201 O O . VAL A 1 151 ? -6.683 5.472 -9.299 1.00 94.69 151 VAL A O 1
ATOM 1204 N N . ASP A 1 152 ? -5.339 7.270 -9.457 1.00 94.94 152 ASP A N 1
ATOM 1205 C CA . ASP A 1 152 ? -6.197 8.161 -8.678 1.00 94.94 152 ASP A CA 1
ATOM 1206 C C . ASP A 1 152 ? -7.238 8.898 -9.549 1.00 94.94 152 ASP A C 1
ATOM 1208 O O . ASP A 1 152 ? -7.364 8.662 -10.752 1.00 94.94 152 ASP A O 1
ATOM 1212 N N . MET A 1 153 ? -7.997 9.822 -8.948 1.00 92.00 153 MET A N 1
ATOM 1213 C CA . MET A 1 153 ? -9.029 10.605 -9.649 1.00 92.00 153 MET A CA 1
ATOM 1214 C C . MET A 1 153 ? -8.495 11.443 -10.828 1.00 92.00 153 MET A C 1
ATOM 1216 O O . MET A 1 153 ? -9.282 11.876 -11.666 1.00 92.00 153 MET A O 1
ATOM 1220 N N . LYS A 1 154 ? -7.179 11.691 -10.908 1.00 89.44 154 LYS A N 1
ATOM 1221 C CA . LYS A 1 154 ? -6.522 12.399 -12.019 1.00 89.44 154 LYS A CA 1
ATOM 1222 C C . LYS A 1 154 ? -5.932 11.453 -13.068 1.00 89.44 154 LYS A C 1
ATOM 1224 O O . LYS A 1 154 ? -5.208 11.909 -13.946 1.00 89.44 154 LYS A O 1
ATOM 1229 N N . LYS A 1 155 ? -6.230 10.155 -12.976 1.00 93.00 155 LYS A N 1
ATOM 1230 C CA . LYS A 1 155 ? -5.579 9.074 -13.726 1.00 93.00 155 LYS A CA 1
ATOM 1231 C C . LYS A 1 155 ? -4.070 8.941 -13.461 1.00 93.00 155 LYS A C 1
ATOM 1233 O O . LYS A 1 155 ? -3.364 8.352 -14.268 1.00 93.00 155 LYS A O 1
ATOM 1238 N N . TYR A 1 156 ? -3.562 9.459 -12.338 1.00 95.75 156 TYR A N 1
ATOM 1239 C CA . TYR A 1 156 ? -2.134 9.354 -12.019 1.00 95.75 156 TYR A CA 1
ATOM 1240 C C . TYR A 1 156 ? -1.861 8.049 -11.273 1.00 95.75 156 TYR A C 1
ATOM 1242 O O . TYR A 1 156 ? -2.488 7.771 -10.247 1.00 95.75 156 TYR A O 1
ATOM 1250 N N . THR A 1 157 ? -0.893 7.279 -11.766 1.00 97.25 157 THR A N 1
ATOM 1251 C CA . THR A 1 157 ? -0.289 6.153 -11.034 1.00 97.25 157 THR A CA 1
ATOM 1252 C C . THR A 1 157 ? 0.741 6.652 -10.017 1.00 97.25 157 THR A C 1
ATOM 1254 O O . THR A 1 157 ? 1.134 7.824 -10.015 1.00 97.25 157 THR A O 1
ATOM 1257 N N . ALA A 1 158 ? 1.241 5.749 -9.173 1.00 98.25 158 ALA A N 1
ATOM 1258 C CA . ALA A 1 158 ? 2.338 6.064 -8.263 1.00 98.25 158 ALA A CA 1
ATOM 1259 C C . ALA A 1 158 ? 3.613 6.492 -9.013 1.00 98.25 158 ALA A C 1
ATOM 1261 O O . ALA A 1 158 ? 4.331 7.371 -8.534 1.00 98.25 158 ALA A O 1
ATOM 1262 N N . LEU A 1 159 ? 3.863 5.928 -10.204 1.00 98.38 159 LEU A N 1
ATOM 1263 C CA . LEU A 1 159 ? 5.035 6.252 -11.020 1.00 98.38 159 LEU A CA 1
ATOM 1264 C C . LEU A 1 159 ? 4.988 7.696 -11.539 1.00 98.38 159 LEU A C 1
ATOM 1266 O O . LEU A 1 159 ? 5.993 8.391 -11.427 1.00 98.38 159 LEU A O 1
ATOM 1270 N N . HIS A 1 160 ? 3.816 8.189 -11.962 1.00 97.81 160 HIS A N 1
ATOM 1271 C CA . HIS A 1 160 ? 3.641 9.600 -12.340 1.00 97.81 160 HIS A CA 1
ATOM 1272 C C . HIS A 1 160 ? 4.076 10.546 -11.215 1.00 97.81 160 HIS A C 1
ATOM 1274 O O . HIS A 1 160 ? 4.784 11.523 -11.445 1.00 97.81 160 HIS A O 1
ATOM 1280 N N . TYR A 1 161 ? 3.659 10.263 -9.976 1.00 98.06 161 TYR A N 1
ATOM 1281 C CA . TYR A 1 161 ? 4.041 11.086 -8.829 1.00 98.06 161 TYR A CA 1
ATOM 1282 C C . TYR A 1 161 ? 5.525 10.954 -8.482 1.00 98.06 161 TYR A C 1
ATOM 1284 O O . TYR A 1 161 ? 6.151 11.956 -8.143 1.00 98.06 161 TYR A O 1
ATOM 1292 N N . ALA A 1 162 ? 6.093 9.751 -8.580 1.00 98.25 162 ALA A N 1
ATOM 1293 C CA . ALA A 1 162 ? 7.501 9.517 -8.273 1.00 98.25 162 ALA A CA 1
ATOM 1294 C C . ALA A 1 162 ? 8.425 10.249 -9.258 1.00 98.25 162 ALA A C 1
ATOM 1296 O O . ALA A 1 162 ? 9.440 10.802 -8.833 1.00 98.25 162 ALA A O 1
ATOM 1297 N N . VAL A 1 163 ? 8.049 10.296 -10.539 1.00 97.44 163 VAL A N 1
ATOM 1298 C CA . VAL A 1 163 ? 8.731 11.084 -11.575 1.00 97.44 163 VAL A CA 1
ATOM 1299 C C . VAL A 1 163 ? 8.538 12.574 -11.331 1.00 97.44 163 VAL A C 1
ATOM 1301 O O . VAL A 1 163 ? 9.509 13.289 -11.127 1.00 97.44 163 VAL A O 1
ATOM 1304 N N . ARG A 1 164 ? 7.290 13.042 -11.208 1.00 95.88 164 ARG A N 1
ATOM 1305 C CA . ARG A 1 164 ? 6.977 14.467 -11.005 1.00 95.88 164 ARG A CA 1
ATOM 1306 C C . ARG A 1 164 ? 7.673 15.093 -9.791 1.00 95.88 164 ARG A C 1
ATOM 1308 O O . ARG A 1 164 ? 7.930 16.296 -9.780 1.00 95.88 164 ARG A O 1
ATOM 1315 N N . TYR A 1 165 ? 7.895 14.314 -8.737 1.00 95.81 165 TYR A N 1
ATOM 1316 C CA . TYR A 1 165 ? 8.544 14.776 -7.509 1.00 95.81 165 TYR A CA 1
ATOM 1317 C C . TYR A 1 165 ? 10.032 14.414 -7.427 1.00 95.81 165 TYR A C 1
ATOM 1319 O O . TYR A 1 165 ? 10.640 14.689 -6.396 1.00 95.81 165 TYR A O 1
ATOM 1327 N N . ASN A 1 166 ? 10.621 13.836 -8.482 1.00 95.69 166 ASN A N 1
ATOM 1328 C CA . ASN A 1 166 ? 12.024 13.410 -8.535 1.00 95.69 166 ASN A CA 1
ATOM 1329 C C . ASN A 1 166 ? 12.417 12.518 -7.342 1.00 95.69 166 ASN A C 1
ATOM 1331 O O . ASN A 1 166 ? 13.386 12.771 -6.628 1.00 95.69 166 ASN A O 1
ATOM 1335 N N . ILE A 1 167 ? 11.600 11.493 -7.077 1.00 96.94 167 ILE A N 1
ATOM 1336 C CA . ILE A 1 167 ? 11.824 10.519 -6.003 1.00 96.94 167 ILE A CA 1
ATOM 1337 C C . ILE A 1 167 ? 12.460 9.253 -6.583 1.00 96.94 167 ILE A C 1
ATOM 1339 O O . ILE A 1 167 ? 11.802 8.217 -6.696 1.00 96.94 167 ILE A O 1
ATOM 1343 N N . ASP A 1 168 ? 13.743 9.321 -6.932 1.00 96.25 168 ASP A N 1
ATOM 1344 C CA . ASP A 1 168 ? 14.453 8.279 -7.695 1.00 96.25 168 ASP A CA 1
ATOM 1345 C C . ASP A 1 168 ? 14.289 6.883 -7.097 1.00 96.25 168 ASP A C 1
ATOM 1347 O O . ASP A 1 168 ? 13.952 5.928 -7.782 1.00 96.25 168 ASP A O 1
ATOM 1351 N N . HIS A 1 169 ? 14.423 6.758 -5.777 1.00 96.25 169 HIS A N 1
ATOM 1352 C CA . HIS A 1 169 ? 14.292 5.471 -5.095 1.00 96.25 169 HIS A CA 1
ATOM 1353 C C . HIS A 1 169 ? 12.869 4.882 -5.150 1.00 96.25 169 HIS A C 1
ATOM 1355 O O . HIS A 1 169 ? 12.713 3.667 -5.033 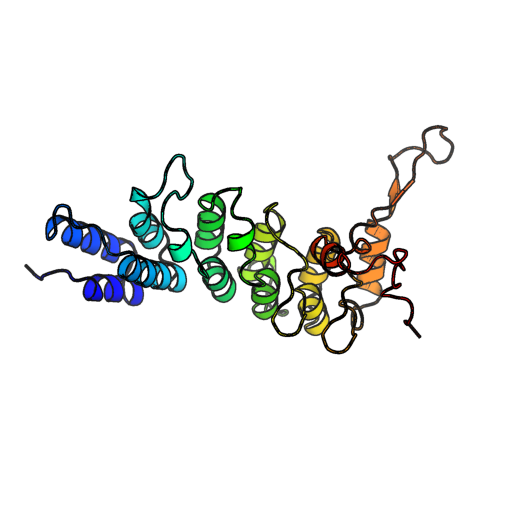1.00 96.25 169 HIS A O 1
ATOM 1361 N N . CYS A 1 170 ? 11.833 5.710 -5.328 1.00 97.94 170 CYS A N 1
ATOM 1362 C CA . CYS A 1 170 ? 10.479 5.234 -5.617 1.00 97.94 170 CYS A CA 1
ATOM 1363 C C . CYS A 1 170 ? 10.324 4.849 -7.087 1.00 97.94 170 CYS A C 1
ATOM 1365 O O . CYS A 1 170 ? 9.683 3.840 -7.361 1.00 97.94 170 CYS A O 1
ATOM 1367 N N . GLN A 1 171 ? 10.919 5.612 -8.011 1.00 98.25 171 GLN A N 1
ATOM 1368 C CA . GLN A 1 171 ? 10.933 5.280 -9.439 1.00 98.25 171 GLN A CA 1
ATOM 1369 C C . GLN A 1 171 ? 11.616 3.924 -9.664 1.00 98.25 171 GLN A C 1
ATOM 1371 O O . GLN A 1 171 ? 10.995 3.018 -10.212 1.00 98.25 171 GLN A O 1
ATOM 1376 N N . GLU A 1 172 ? 12.832 3.744 -9.135 1.00 97.69 172 GLU A N 1
ATOM 1377 C CA . GLU A 1 172 ? 13.592 2.488 -9.177 1.00 97.69 172 GLU A CA 1
ATOM 1378 C C . GLU A 1 172 ? 12.775 1.315 -8.618 1.00 97.69 172 GLU A C 1
ATOM 1380 O O . GLU A 1 172 ? 12.683 0.261 -9.244 1.00 97.69 172 GLU A O 1
ATOM 1385 N N . LEU A 1 173 ? 12.149 1.489 -7.446 1.00 98.12 173 LEU A N 1
ATOM 1386 C CA . LEU A 1 173 ? 11.373 0.421 -6.820 1.00 98.12 173 LEU A CA 1
ATOM 1387 C C . LEU A 1 173 ? 10.114 0.071 -7.628 1.00 98.12 173 LEU A C 1
ATOM 1389 O O . LEU A 1 173 ? 9.822 -1.108 -7.802 1.00 98.12 173 LEU A O 1
ATOM 1393 N N . LEU A 1 174 ? 9.370 1.060 -8.129 1.00 98.50 174 LEU A N 1
ATOM 1394 C CA . LEU A 1 174 ? 8.177 0.827 -8.951 1.00 98.50 174 LEU A CA 1
ATOM 1395 C C . LEU A 1 174 ? 8.528 0.118 -10.259 1.00 98.50 174 LEU A C 1
ATOM 1397 O O . LEU A 1 174 ? 7.890 -0.875 -10.609 1.00 98.50 174 LEU A O 1
ATOM 1401 N N . LEU A 1 175 ? 9.569 0.588 -10.948 1.00 98.06 175 LEU A N 1
ATOM 1402 C CA . LEU A 1 175 ? 10.040 -0.009 -12.192 1.00 98.06 175 LEU A CA 1
ATOM 1403 C C . LEU A 1 175 ? 10.500 -1.456 -11.971 1.00 98.06 175 LEU A C 1
ATOM 1405 O O . LEU A 1 175 ? 10.025 -2.358 -12.663 1.00 98.06 175 LEU A O 1
ATOM 1409 N N . ALA A 1 176 ? 11.307 -1.717 -10.937 1.00 97.06 176 ALA A N 1
ATOM 1410 C CA . ALA A 1 176 ? 11.750 -3.067 -10.581 1.00 97.06 176 ALA A CA 1
ATOM 1411 C C . ALA A 1 176 ? 10.582 -4.026 -10.281 1.00 97.06 176 ALA A C 1
ATOM 1413 O O . ALA A 1 176 ? 10.679 -5.231 -10.534 1.00 97.06 176 ALA A O 1
ATOM 1414 N N . ARG A 1 177 ? 9.461 -3.499 -9.768 1.00 96.94 177 ARG A N 1
ATOM 1415 C CA . ARG A 1 177 ? 8.227 -4.251 -9.478 1.00 96.94 177 ARG A CA 1
ATOM 1416 C C . ARG A 1 177 ? 7.238 -4.309 -10.641 1.00 96.94 177 ARG A C 1
ATOM 1418 O O . ARG A 1 177 ? 6.182 -4.909 -10.490 1.00 96.94 177 ARG A O 1
ATOM 1425 N N . GLY A 1 178 ? 7.611 -3.783 -11.804 1.00 95.88 178 GLY A N 1
ATOM 1426 C CA . GLY A 1 178 ? 6.848 -3.929 -13.038 1.00 95.88 178 GLY A CA 1
ATOM 1427 C C . GLY A 1 178 ? 5.769 -2.876 -13.258 1.00 95.88 178 GLY A C 1
ATOM 1428 O O . GLY A 1 178 ? 4.818 -3.164 -13.971 1.00 95.88 178 GLY A O 1
ATOM 1429 N N . ALA A 1 179 ? 5.905 -1.678 -12.677 1.00 97.19 179 ALA A N 1
ATOM 1430 C CA . ALA A 1 179 ? 4.991 -0.573 -12.966 1.00 97.19 179 ALA A CA 1
ATOM 1431 C C . ALA A 1 179 ? 4.958 -0.282 -14.474 1.00 97.19 179 ALA A C 1
ATOM 1433 O O . ALA A 1 179 ? 6.012 -0.195 -15.117 1.00 97.19 179 ALA A O 1
ATOM 1434 N N . TYR A 1 180 ? 3.758 -0.137 -15.027 1.00 96.44 180 TYR A N 1
ATOM 1435 C CA . TYR A 1 180 ? 3.553 0.080 -16.450 1.00 96.44 180 TYR A CA 1
ATOM 1436 C C . TYR A 1 180 ? 3.946 1.505 -16.855 1.00 96.44 180 TYR A C 1
ATOM 1438 O O . TYR A 1 180 ? 3.509 2.485 -16.247 1.00 96.44 180 TYR A O 1
ATOM 1446 N N . ILE A 1 181 ? 4.747 1.634 -17.916 1.00 95.62 181 ILE A N 1
ATOM 1447 C CA . ILE A 1 181 ? 5.287 2.932 -18.365 1.00 95.62 181 ILE A CA 1
ATOM 1448 C C . ILE A 1 181 ? 4.468 3.601 -19.475 1.00 95.62 181 ILE A C 1
ATOM 1450 O O . ILE A 1 181 ? 4.704 4.766 -19.772 1.00 95.62 181 ILE A O 1
ATOM 1454 N N . GLY A 1 182 ? 3.501 2.899 -20.076 1.00 91.12 182 GLY A N 1
ATOM 1455 C CA . GLY A 1 182 ? 2.682 3.433 -21.177 1.00 91.12 182 GLY A CA 1
ATOM 1456 C C . GLY A 1 182 ? 1.386 4.130 -20.736 1.00 91.12 182 GLY A C 1
ATOM 1457 O O . GLY A 1 182 ? 0.665 4.696 -21.552 1.00 91.12 182 GLY A O 1
ATOM 1458 N N . GLY A 1 183 ? 1.050 4.083 -19.443 1.00 86.88 183 GLY A N 1
ATOM 1459 C CA . GLY A 1 183 ? -0.285 4.423 -18.953 1.00 86.88 183 GLY A CA 1
ATOM 1460 C C . GLY A 1 183 ? -0.593 5.917 -18.924 1.00 86.88 183 GLY A C 1
ATOM 1461 O O . GLY A 1 183 ? -0.442 6.518 -17.870 1.00 86.88 183 GLY A O 1
ATOM 1462 N N . LYS A 1 184 ? -1.088 6.481 -20.034 1.00 88.69 184 LYS A N 1
ATOM 1463 C CA . LYS A 1 184 ? -1.424 7.913 -20.152 1.00 88.69 184 LYS A CA 1
ATOM 1464 C C . LYS A 1 184 ? -2.353 8.443 -19.053 1.00 88.69 184 LYS A C 1
ATOM 1466 O O . LYS A 1 184 ? -3.389 7.836 -18.754 1.00 88.69 184 LYS A O 1
ATOM 1471 N N . ASP A 1 185 ? -2.019 9.619 -18.527 1.00 89.25 185 ASP A N 1
ATOM 1472 C CA . ASP A 1 185 ? -2.860 10.377 -17.600 1.00 89.25 185 ASP A CA 1
ATOM 1473 C C . ASP A 1 185 ? -4.021 11.127 -18.304 1.00 89.25 185 ASP A C 1
ATOM 1475 O O . ASP A 1 185 ? -4.328 10.904 -19.477 1.00 89.25 185 ASP A O 1
ATOM 1479 N N . LEU A 1 186 ? -4.727 12.013 -17.583 1.00 90.81 186 LEU A N 1
ATOM 1480 C CA . LEU A 1 186 ? -5.807 12.838 -18.157 1.00 90.81 186 LEU A CA 1
ATOM 1481 C C . LEU A 1 186 ? -5.340 13.884 -19.184 1.00 90.81 186 LEU A C 1
ATOM 1483 O O . LEU A 1 186 ? -6.179 14.406 -19.918 1.00 90.81 186 LEU A O 1
ATOM 1487 N N . PHE A 1 187 ? -4.052 14.210 -19.219 1.00 89.25 187 PHE A N 1
ATOM 1488 C CA . PHE A 1 187 ? -3.444 15.132 -20.176 1.00 89.25 187 PHE A CA 1
ATOM 1489 C C . PHE A 1 187 ? -2.818 14.399 -21.369 1.00 89.25 187 PHE A C 1
ATOM 1491 O O . PHE A 1 187 ? -2.432 15.047 -22.336 1.00 89.25 187 PHE A O 1
ATOM 1498 N N . GLY A 1 188 ? -2.797 13.063 -21.344 1.00 89.56 188 GLY A N 1
ATOM 1499 C CA . GLY A 1 188 ? -2.170 12.244 -22.376 1.00 89.56 188 GLY A CA 1
ATOM 1500 C C . GLY A 1 188 ? -0.683 11.989 -22.130 1.00 89.56 188 GLY A C 1
ATOM 1501 O O . GLY A 1 188 ? -0.033 11.415 -23.003 1.00 89.56 188 GLY A O 1
ATOM 1502 N N . GLU A 1 189 ? -0.163 12.376 -20.964 1.00 91.38 189 GLU A N 1
ATOM 1503 C CA . GLU A 1 189 ? 1.247 12.251 -20.602 1.00 91.38 189 GLU A CA 1
ATOM 1504 C C . GLU A 1 189 ? 1.544 10.844 -20.077 1.00 91.38 189 GLU A C 1
ATOM 1506 O O . GLU A 1 189 ? 0.739 10.267 -19.340 1.00 91.38 189 GLU A O 1
ATOM 1511 N N . LEU A 1 190 ? 2.698 10.284 -20.446 1.00 93.38 190 LEU A N 1
ATOM 1512 C CA . LEU A 1 190 ? 3.146 8.992 -19.929 1.00 93.38 190 LEU A CA 1
ATOM 1513 C C . LEU A 1 190 ? 3.735 9.155 -18.518 1.00 93.38 190 LEU A C 1
ATOM 1515 O O . LEU A 1 190 ? 4.334 10.192 -18.217 1.00 93.38 190 LEU A O 1
ATOM 1519 N N . PRO A 1 191 ? 3.696 8.099 -17.682 1.00 93.31 191 PRO A N 1
ATOM 1520 C CA . PRO A 1 191 ? 4.344 8.095 -16.374 1.00 93.31 191 PRO A CA 1
ATOM 1521 C C . PRO A 1 191 ? 5.829 8.471 -16.407 1.00 93.31 191 PRO A C 1
ATOM 1523 O O . PRO A 1 191 ? 6.345 8.941 -15.399 1.00 93.31 191 PRO A O 1
ATOM 1526 N N . ILE A 1 192 ? 6.503 8.236 -17.536 1.00 95.19 192 ILE A N 1
ATOM 1527 C CA . ILE A 1 192 ? 7.944 8.431 -17.723 1.00 95.19 192 ILE A CA 1
ATOM 1528 C C . ILE A 1 192 ? 8.315 9.731 -18.455 1.00 95.19 192 ILE A C 1
ATOM 1530 O O . ILE A 1 192 ? 9.500 9.948 -18.673 1.00 95.19 192 ILE A O 1
ATOM 1534 N N . ASN A 1 193 ? 7.354 10.584 -18.841 1.00 91.19 193 ASN A N 1
ATOM 1535 C CA . ASN A 1 193 ? 7.622 11.742 -19.714 1.00 91.19 193 ASN A CA 1
ATOM 1536 C C . ASN A 1 193 ? 8.720 12.680 -19.182 1.00 91.19 193 ASN A C 1
ATOM 1538 O O . ASN A 1 193 ? 9.598 13.077 -19.941 1.00 91.19 193 ASN A O 1
ATOM 1542 N N . ASP A 1 194 ? 8.711 12.972 -17.878 1.00 92.69 194 ASP A N 1
ATOM 1543 C CA . ASP A 1 194 ? 9.717 13.819 -17.216 1.00 92.69 194 ASP A CA 1
ATOM 1544 C C . ASP A 1 194 ? 10.795 13.002 -16.468 1.00 92.69 194 ASP A C 1
ATOM 1546 O O . ASP A 1 194 ? 11.487 13.524 -15.592 1.00 92.69 194 ASP A O 1
ATOM 1550 N N . MET A 1 195 ? 10.918 11.697 -16.740 1.00 96.31 195 MET A N 1
ATOM 1551 C CA . MET A 1 195 ? 11.880 10.828 -16.054 1.00 96.31 195 MET A CA 1
ATOM 1552 C C . MET A 1 195 ? 13.311 11.132 -16.503 1.00 96.31 195 MET A C 1
ATOM 1554 O O . MET A 1 195 ? 13.579 11.358 -17.682 1.00 96.31 195 MET A O 1
ATOM 1558 N N . GLU A 1 196 ? 14.263 11.078 -15.568 1.00 95.88 196 GLU A N 1
ATOM 1559 C CA . GLU A 1 196 ? 15.676 11.194 -15.917 1.00 95.88 196 GLU A CA 1
ATOM 1560 C C . GLU A 1 196 ? 16.104 10.023 -16.815 1.00 95.88 196 GLU A C 1
ATOM 1562 O O . GLU A 1 196 ? 15.934 8.852 -16.466 1.00 95.88 196 GLU A O 1
ATOM 1567 N N . SER A 1 197 ? 16.711 10.338 -17.964 1.00 94.31 197 SER A N 1
ATOM 1568 C CA . SER A 1 197 ? 17.101 9.332 -18.957 1.00 94.31 197 SER A CA 1
ATOM 1569 C C . SER A 1 197 ? 18.057 8.285 -18.387 1.00 94.31 197 SER A C 1
ATOM 1571 O O . SER A 1 197 ? 17.899 7.106 -18.679 1.00 94.31 197 SER A O 1
ATOM 1573 N N . LEU A 1 198 ? 18.997 8.695 -17.526 1.00 96.12 198 LEU A N 1
ATOM 1574 C CA . LEU A 1 198 ? 19.955 7.795 -16.872 1.00 96.12 198 LEU A CA 1
ATOM 1575 C C . LEU A 1 198 ? 19.276 6.792 -15.930 1.00 96.12 198 LEU A C 1
ATOM 1577 O O . LEU A 1 198 ? 19.744 5.662 -15.797 1.00 96.12 198 LEU A O 1
ATOM 1581 N N . LEU A 1 199 ? 18.181 7.185 -15.272 1.00 97.00 199 LEU A N 1
ATOM 1582 C CA . LEU A 1 199 ? 17.434 6.294 -14.387 1.00 97.00 199 LEU A CA 1
ATOM 1583 C C . LEU A 1 199 ? 16.694 5.229 -15.197 1.00 97.00 199 LEU A C 1
ATOM 1585 O O . LEU A 1 199 ? 16.753 4.047 -14.853 1.00 97.00 199 LEU A O 1
ATOM 1589 N N . LEU A 1 200 ? 16.037 5.638 -16.288 1.00 94.88 200 LEU A N 1
ATOM 1590 C CA . LEU A 1 200 ? 15.346 4.709 -17.179 1.00 94.88 200 LEU A CA 1
ATOM 1591 C C . LEU A 1 200 ? 16.331 3.776 -17.892 1.00 94.88 200 LEU A C 1
ATOM 1593 O O . LEU A 1 200 ? 16.093 2.574 -17.924 1.00 94.88 200 LEU A O 1
ATOM 1597 N N . GLU A 1 201 ? 17.445 4.30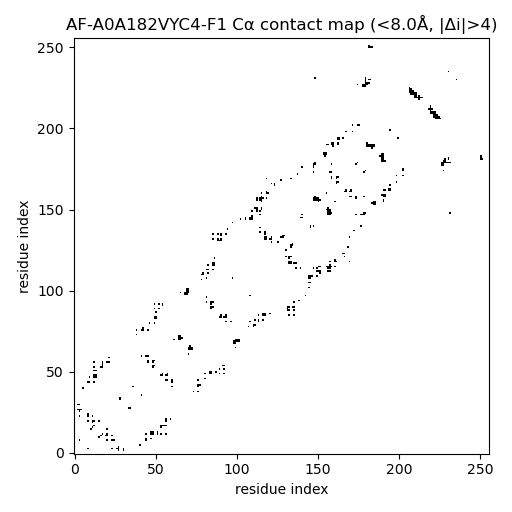4 -18.405 1.00 96.62 201 GLU A N 1
ATOM 1598 C CA . GLU A 1 201 ? 18.531 3.530 -19.023 1.00 96.62 201 GLU A CA 1
ATOM 1599 C C . GLU A 1 201 ? 19.042 2.453 -18.064 1.00 96.62 201 GLU A C 1
ATOM 1601 O O . GLU A 1 201 ? 18.995 1.268 -18.384 1.00 96.62 201 GLU A O 1
A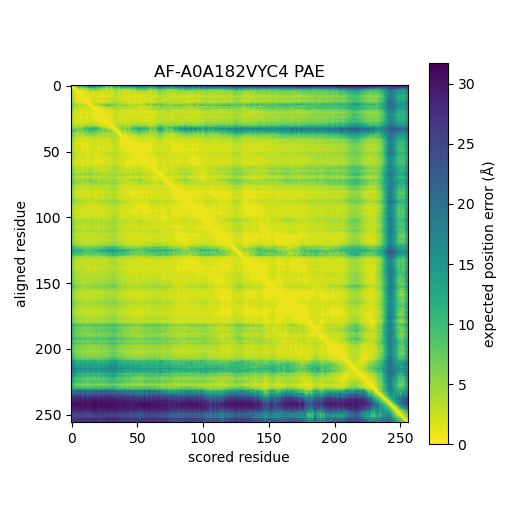TOM 1606 N N . LYS A 1 202 ? 19.393 2.839 -16.831 1.00 97.12 202 LYS A N 1
ATOM 1607 C CA . LYS A 1 202 ? 19.833 1.906 -15.786 1.00 97.12 202 LYS A CA 1
ATOM 1608 C C . LYS A 1 202 ? 18.798 0.812 -15.499 1.00 97.12 202 LYS A C 1
ATOM 1610 O O . LYS A 1 202 ? 19.174 -0.334 -15.251 1.00 97.12 202 LYS A O 1
ATOM 1615 N N . HIS A 1 203 ? 17.507 1.150 -15.484 1.00 96.88 203 HIS A N 1
ATOM 1616 C CA . HIS A 1 203 ? 16.446 0.156 -15.297 1.00 96.88 203 HIS A CA 1
ATOM 1617 C C . HIS A 1 203 ? 16.349 -0.799 -16.492 1.00 96.88 203 HIS A C 1
ATOM 1619 O O . HIS A 1 203 ? 16.324 -2.010 -16.287 1.00 96.88 203 HIS A O 1
ATOM 1625 N N . LEU A 1 204 ? 16.346 -0.285 -17.723 1.00 95.81 204 LEU A N 1
ATOM 1626 C CA . LEU A 1 204 ? 16.269 -1.101 -18.939 1.00 95.81 204 LEU A CA 1
ATOM 1627 C C . LEU A 1 204 ? 17.483 -2.024 -19.091 1.00 95.81 204 LEU A C 1
ATOM 1629 O O . LEU A 1 204 ? 17.307 -3.193 -19.432 1.00 95.81 204 LEU A O 1
ATOM 1633 N N . ASP A 1 205 ? 18.682 -1.553 -18.750 1.00 96.25 205 ASP A N 1
ATOM 1634 C CA . ASP A 1 205 ? 19.886 -2.387 -18.693 1.00 96.25 205 ASP A CA 1
ATOM 1635 C C . ASP A 1 205 ? 19.721 -3.537 -17.692 1.00 96.25 205 ASP A C 1
ATOM 1637 O O . ASP A 1 205 ? 20.099 -4.673 -17.972 1.00 96.25 205 ASP A O 1
ATOM 1641 N N . SER A 1 206 ? 19.090 -3.277 -16.539 1.00 96.00 206 SER A N 1
ATOM 1642 C CA . SER A 1 206 ? 18.824 -4.315 -15.534 1.00 96.00 206 SER A CA 1
ATOM 1643 C C . SER A 1 206 ? 17.800 -5.365 -15.984 1.00 96.00 206 SER A C 1
ATOM 1645 O O . SER A 1 206 ? 17.763 -6.461 -15.424 1.00 96.00 206 SER A O 1
ATOM 1647 N N . CYS A 1 207 ? 16.990 -5.059 -17.002 1.00 96.38 207 CYS A N 1
ATOM 1648 C CA . CYS A 1 207 ? 16.014 -5.981 -17.577 1.00 96.38 207 CYS A CA 1
ATOM 1649 C C . CYS A 1 207 ? 16.626 -6.977 -18.573 1.00 96.38 207 CYS A C 1
ATOM 1651 O O . CYS A 1 207 ? 15.945 -7.935 -18.944 1.00 96.38 207 CYS A O 1
ATOM 1653 N N . VAL A 1 208 ? 17.871 -6.772 -19.014 1.00 95.62 208 VAL A N 1
ATOM 1654 C CA . VAL A 1 208 ? 18.568 -7.662 -19.951 1.00 95.62 208 VAL A CA 1
ATOM 1655 C C . VAL A 1 208 ? 19.580 -8.502 -19.181 1.00 95.62 208 VAL A C 1
ATOM 1657 O O . VAL A 1 208 ? 20.579 -8.007 -18.668 1.00 95.62 208 VAL A O 1
ATOM 1660 N N . THR A 1 209 ? 19.329 -9.803 -19.106 1.00 95.19 209 THR A N 1
ATOM 1661 C CA . THR A 1 209 ? 20.191 -10.770 -18.420 1.00 95.19 209 THR A CA 1
ATOM 1662 C C . THR A 1 209 ? 20.499 -11.954 -19.335 1.00 95.19 209 THR A C 1
ATOM 1664 O O . THR A 1 209 ? 20.060 -12.018 -20.484 1.00 95.19 209 THR A O 1
ATOM 1667 N N . SER A 1 210 ? 21.297 -12.896 -18.846 1.00 95.19 210 SER A N 1
ATOM 1668 C CA . SER A 1 210 ? 21.548 -14.164 -19.528 1.00 95.19 210 SER A CA 1
ATOM 1669 C C . SER A 1 210 ? 21.407 -15.306 -18.541 1.00 95.19 210 SER A C 1
ATOM 1671 O O . SER A 1 210 ? 21.463 -15.086 -17.334 1.00 95.19 210 SER A O 1
ATOM 1673 N N . ASN A 1 211 ? 21.295 -16.530 -19.036 1.00 93.81 211 ASN A N 1
ATOM 1674 C CA . ASN A 1 211 ? 21.312 -17.731 -18.203 1.00 93.81 211 ASN A CA 1
ATOM 1675 C C . ASN A 1 211 ? 22.718 -18.108 -17.670 1.00 93.81 211 ASN A C 1
ATOM 1677 O O . ASN A 1 211 ? 22.983 -19.279 -17.399 1.00 93.81 211 ASN A O 1
ATOM 1681 N N . ASP A 1 212 ? 23.617 -17.125 -17.543 1.00 92.50 212 ASP A N 1
ATOM 1682 C CA . ASP A 1 212 ? 25.003 -17.236 -17.063 1.00 92.50 212 ASP A CA 1
ATOM 1683 C C . ASP A 1 212 ? 25.904 -18.216 -17.850 1.00 92.50 212 ASP A C 1
ATOM 1685 O O . ASP A 1 212 ? 26.953 -18.649 -17.361 1.00 92.50 212 ASP A O 1
ATOM 1689 N N . ARG A 1 213 ? 25.524 -18.573 -19.085 1.00 93.81 213 ARG A N 1
ATOM 1690 C CA . ARG A 1 213 ? 26.326 -19.406 -20.002 1.00 93.81 213 ARG A CA 1
ATOM 1691 C C . ARG A 1 213 ? 27.294 -18.583 -20.844 1.00 93.81 213 ARG A C 1
ATOM 1693 O O . ARG A 1 213 ? 27.143 -17.369 -20.985 1.00 93.81 213 ARG A O 1
ATOM 1700 N N . ASN A 1 214 ? 28.282 -19.243 -21.451 1.00 91.88 214 ASN A N 1
ATOM 1701 C CA . ASN A 1 214 ? 29.145 -18.553 -22.404 1.00 91.88 214 ASN A CA 1
ATOM 1702 C C . ASN A 1 214 ? 28.386 -18.337 -23.720 1.00 91.88 214 ASN A C 1
ATOM 1704 O O . ASN A 1 214 ? 27.741 -19.268 -24.188 1.00 91.88 214 ASN A O 1
ATOM 1708 N N . PRO A 1 215 ? 28.546 -17.190 -24.404 1.00 91.62 215 PRO A N 1
ATOM 1709 C CA . PRO A 1 215 ? 27.879 -16.933 -25.687 1.00 91.62 215 PRO A CA 1
ATOM 1710 C C . PRO A 1 215 ? 28.193 -17.921 -26.825 1.00 91.62 215 PRO A C 1
ATOM 1712 O O . PRO A 1 215 ? 27.563 -17.858 -27.874 1.00 91.62 215 PRO A O 1
ATOM 1715 N N . GLY A 1 216 ? 29.209 -18.776 -26.662 1.00 93.25 216 GLY A N 1
ATOM 1716 C CA . GLY A 1 216 ? 29.541 -19.836 -27.616 1.00 93.25 216 GLY A CA 1
ATOM 1717 C C . GLY A 1 216 ? 28.907 -21.193 -27.298 1.00 93.25 216 GLY A C 1
ATOM 1718 O O . GLY A 1 216 ? 29.076 -22.112 -28.095 1.00 93.25 216 GLY A O 1
ATOM 1719 N N . ASP A 1 217 ? 28.237 -21.329 -26.152 1.00 95.38 217 ASP A N 1
ATOM 1720 C CA . ASP A 1 217 ? 27.555 -22.558 -25.753 1.00 95.38 217 ASP A CA 1
ATOM 1721 C C . ASP A 1 217 ? 26.204 -22.662 -26.485 1.00 95.38 217 ASP A C 1
ATOM 1723 O O . ASP A 1 217 ? 25.483 -21.672 -26.622 1.00 95.38 217 ASP A O 1
ATOM 1727 N N . ASP A 1 218 ? 25.836 -23.870 -26.929 1.00 94.50 218 ASP A N 1
ATOM 1728 C CA . ASP A 1 218 ? 24.571 -24.117 -27.647 1.00 94.50 218 ASP A CA 1
ATOM 1729 C C . ASP A 1 218 ? 23.322 -23.831 -26.785 1.00 94.50 218 ASP A C 1
ATOM 1731 O O . ASP A 1 218 ? 22.232 -23.641 -27.324 1.00 94.50 218 ASP A O 1
ATOM 1735 N N . ASP A 1 219 ? 23.465 -23.819 -25.453 1.00 93.81 219 ASP A N 1
ATOM 1736 C CA . ASP A 1 219 ? 22.405 -23.522 -24.486 1.00 93.81 219 ASP A CA 1
ATOM 1737 C C . ASP A 1 219 ? 22.443 -22.077 -23.957 1.00 93.81 219 ASP A C 1
ATOM 1739 O O . ASP A 1 219 ? 21.780 -21.787 -22.965 1.00 93.81 219 ASP A O 1
ATOM 1743 N N . TYR A 1 220 ? 23.194 -21.160 -24.581 1.00 95.62 220 TYR A N 1
ATOM 1744 C CA . TYR A 1 220 ? 23.187 -19.741 -24.208 1.00 95.62 220 TYR A CA 1
ATOM 1745 C C . TYR A 1 220 ? 21.839 -19.076 -24.508 1.00 95.62 220 TYR A C 1
ATOM 1747 O O . TYR A 1 220 ? 21.370 -19.069 -25.647 1.00 95.62 220 TYR A O 1
ATOM 1755 N N . GLU A 1 221 ? 21.254 -18.438 -23.494 1.00 95.69 221 GLU A N 1
ATOM 1756 C CA . GLU A 1 221 ? 19.997 -17.702 -23.618 1.00 95.69 221 GLU A CA 1
ATOM 1757 C C . GLU A 1 221 ? 20.140 -16.281 -23.074 1.00 95.69 221 GLU A C 1
ATOM 1759 O O . GLU A 1 221 ? 20.615 -16.058 -21.957 1.00 95.69 221 GLU A O 1
ATOM 1764 N N . MET A 1 222 ? 19.674 -15.316 -23.867 1.00 94.62 222 MET A N 1
ATOM 1765 C CA . MET A 1 222 ? 19.444 -13.945 -23.426 1.00 94.62 222 MET A CA 1
ATOM 1766 C C . MET A 1 222 ? 18.005 -13.824 -22.926 1.00 94.62 222 MET A C 1
ATOM 1768 O O . MET A 1 222 ? 17.064 -14.219 -23.615 1.00 94.62 222 MET A O 1
ATOM 1772 N N . ILE A 1 223 ? 17.837 -13.252 -21.739 1.00 94.69 223 ILE A N 1
ATOM 1773 C CA . ILE A 1 223 ? 16.550 -13.089 -21.068 1.00 94.69 223 ILE A CA 1
ATOM 1774 C C . ILE A 1 223 ? 16.249 -11.594 -21.000 1.00 94.69 223 ILE A C 1
ATOM 1776 O O . ILE A 1 223 ? 17.048 -10.820 -20.478 1.00 94.69 223 ILE A O 1
ATOM 1780 N N . ILE A 1 224 ? 15.091 -11.193 -21.523 1.00 95.00 224 ILE A N 1
ATOM 1781 C CA . ILE A 1 224 ? 14.634 -9.800 -21.505 1.00 95.00 224 ILE A CA 1
ATOM 1782 C C . ILE A 1 224 ? 13.327 -9.726 -20.715 1.00 95.00 224 ILE A C 1
ATOM 1784 O O . ILE A 1 224 ? 12.300 -10.259 -21.142 1.00 95.00 224 ILE A O 1
ATOM 1788 N N . GLU A 1 225 ? 13.349 -9.046 -19.571 1.00 94.06 225 GLU A N 1
ATOM 1789 C CA . GLU A 1 225 ? 12.148 -8.747 -18.794 1.00 94.06 225 GLU A CA 1
ATOM 1790 C C . GLU A 1 225 ? 11.441 -7.504 -19.347 1.00 94.06 225 GLU A C 1
ATOM 1792 O O . GLU A 1 225 ? 11.901 -6.382 -19.177 1.00 94.06 225 GLU A O 1
ATOM 1797 N N . TYR A 1 226 ? 10.271 -7.679 -19.961 1.00 92.19 226 TYR A N 1
ATOM 1798 C CA . TYR A 1 226 ? 9.488 -6.573 -20.535 1.00 92.19 226 TYR A CA 1
ATOM 1799 C C . TYR A 1 226 ? 8.200 -6.265 -19.753 1.00 92.19 226 TYR A C 1
ATOM 1801 O O . TYR A 1 226 ? 7.276 -5.652 -20.281 1.00 92.19 226 TYR A O 1
ATOM 1809 N N . LYS A 1 227 ? 8.127 -6.657 -18.474 1.00 91.81 227 LYS A N 1
ATOM 1810 C CA . LYS A 1 227 ? 6.933 -6.495 -17.617 1.00 91.81 227 LYS A CA 1
ATOM 1811 C C . LYS A 1 227 ? 6.423 -5.049 -17.514 1.00 91.81 227 LYS A C 1
ATOM 1813 O O . LYS A 1 227 ? 5.223 -4.831 -17.396 1.00 91.81 227 LYS A O 1
ATOM 1818 N N . ASN A 1 228 ? 7.314 -4.061 -17.628 1.00 95.31 228 ASN A N 1
ATOM 1819 C CA . ASN A 1 228 ? 6.958 -2.638 -17.625 1.00 95.31 228 ASN A CA 1
ATOM 1820 C C . ASN A 1 228 ? 6.243 -2.180 -18.913 1.00 95.31 228 ASN A C 1
ATOM 1822 O O . ASN A 1 228 ? 5.660 -1.098 -18.926 1.00 95.31 228 ASN A O 1
ATOM 1826 N N . PHE A 1 229 ? 6.274 -2.985 -19.982 1.00 92.06 229 PHE A N 1
ATOM 1827 C CA . PHE A 1 229 ? 5.639 -2.713 -21.279 1.00 92.06 229 PHE A CA 1
ATOM 1828 C C . PHE A 1 229 ? 4.302 -3.443 -21.460 1.00 92.06 229 PHE A C 1
ATOM 1830 O O . PHE A 1 229 ? 3.594 -3.197 -22.435 1.00 92.06 229 PHE A O 1
ATOM 1837 N N . THR A 1 230 ? 3.933 -4.330 -20.537 1.00 89.38 230 THR A N 1
ATOM 1838 C CA . THR A 1 230 ? 2.634 -5.011 -20.547 1.00 89.38 230 THR A CA 1
ATOM 1839 C C . THR A 1 230 ? 1.568 -4.157 -19.854 1.00 89.38 230 THR A C 1
ATOM 1841 O O . THR A 1 230 ? 1.725 -3.874 -18.667 1.00 89.38 230 THR A O 1
ATOM 1844 N N . PRO A 1 231 ? 0.475 -3.766 -20.542 1.00 85.81 231 PRO A N 1
ATOM 1845 C CA . PRO A 1 231 ? -0.611 -3.018 -19.918 1.00 85.81 231 PRO A CA 1
ATOM 1846 C C . PRO A 1 231 ? -1.273 -3.806 -18.775 1.00 85.81 231 PRO A C 1
ATOM 1848 O O . PRO A 1 231 ? -1.407 -5.032 -18.874 1.00 85.81 231 PRO A O 1
ATOM 1851 N N . PRO A 1 232 ? -1.753 -3.132 -17.716 1.00 79.12 232 PRO A N 1
ATOM 1852 C CA . PRO A 1 232 ? -2.447 -3.792 -16.619 1.00 79.12 232 PRO A CA 1
ATOM 1853 C C . PRO A 1 232 ? -3.777 -4.411 -17.079 1.00 79.12 232 PRO A C 1
ATOM 1855 O O . PRO A 1 232 ? -4.466 -3.900 -17.963 1.00 79.12 232 PRO A O 1
ATOM 1858 N N . SER A 1 233 ? -4.170 -5.515 -16.442 1.00 68.81 233 SER A N 1
ATOM 1859 C CA . SER A 1 233 ? -5.302 -6.360 -16.856 1.00 68.81 233 SER A CA 1
ATOM 1860 C C . SER A 1 233 ? -6.653 -5.635 -16.940 1.00 68.81 233 SER A C 1
ATOM 1862 O O . SER A 1 233 ? -7.478 -5.996 -17.779 1.00 68.81 233 SER A O 1
ATOM 1864 N N . TRP A 1 234 ? -6.884 -4.593 -16.137 1.00 63.19 234 TRP A N 1
ATOM 1865 C CA . TRP A 1 234 ? -8.113 -3.791 -16.191 1.00 63.19 234 TRP A CA 1
ATOM 1866 C C . TRP A 1 234 ? -8.227 -2.942 -17.465 1.00 63.19 234 TRP A C 1
ATOM 1868 O O . TRP A 1 234 ? -9.341 -2.715 -17.934 1.00 63.19 234 TRP A O 1
ATOM 1878 N N . LYS A 1 235 ? -7.106 -2.525 -18.076 1.00 58.81 235 LYS A N 1
ATOM 1879 C CA . LYS A 1 235 ? -7.124 -1.831 -19.376 1.00 58.81 235 LYS A CA 1
ATOM 1880 C C . LYS A 1 235 ? -7.567 -2.753 -20.512 1.00 58.81 235 LYS A C 1
ATOM 1882 O O . LYS A 1 235 ? -8.190 -2.300 -21.465 1.00 58.81 235 LYS A O 1
ATOM 1887 N N . CYS A 1 236 ? -7.307 -4.055 -20.402 1.00 50.62 236 CYS A N 1
ATOM 1888 C CA . CYS A 1 236 ? -7.754 -5.026 -21.401 1.00 50.62 236 CYS A CA 1
ATOM 1889 C C . CYS A 1 236 ? -9.276 -5.257 -21.375 1.00 50.62 236 CYS A C 1
ATOM 1891 O O . CYS A 1 236 ? -9.827 -5.708 -22.375 1.00 50.62 236 CYS A O 1
ATOM 1893 N N . GLN A 1 237 ? -9.963 -4.948 -20.267 1.00 47.03 237 GLN A N 1
ATOM 1894 C CA . GLN A 1 237 ? -11.399 -5.219 -20.090 1.00 47.03 237 GLN A CA 1
ATOM 1895 C C . GLN A 1 237 ? -12.315 -4.096 -20.606 1.00 47.03 237 GLN A C 1
ATOM 1897 O O . GLN A 1 237 ? -13.507 -4.317 -20.806 1.00 47.03 237 GLN A O 1
ATOM 1902 N N . THR A 1 238 ? -11.793 -2.892 -20.862 1.00 44.53 238 THR A N 1
ATOM 1903 C CA . THR A 1 238 ? -12.608 -1.757 -21.332 1.00 44.53 238 THR A CA 1
ATOM 1904 C C . THR A 1 238 ? -12.963 -1.808 -22.824 1.00 44.53 238 THR A C 1
ATOM 1906 O O . THR A 1 238 ? -13.779 -1.003 -23.265 1.00 44.53 238 THR A O 1
ATOM 1909 N N . ASN A 1 239 ? -12.426 -2.771 -23.586 1.00 44.53 239 ASN A N 1
ATOM 1910 C CA . ASN A 1 239 ? -12.642 -2.890 -25.037 1.00 44.53 239 ASN A CA 1
ATOM 1911 C C . ASN A 1 239 ? -13.650 -3.987 -25.452 1.00 44.53 239 ASN A C 1
ATOM 1913 O O . ASN A 1 239 ? -13.861 -4.200 -26.643 1.00 44.53 239 ASN A O 1
ATOM 1917 N N . ASP A 1 240 ? -14.317 -4.659 -24.508 1.00 40.75 240 ASP A N 1
ATOM 1918 C CA . ASP A 1 240 ? -15.114 -5.868 -24.800 1.00 40.75 240 ASP A CA 1
ATOM 1919 C C . ASP A 1 240 ? -16.544 -5.632 -25.342 1.00 40.75 240 ASP A C 1
ATOM 1921 O O . ASP A 1 240 ? -17.321 -6.577 -25.456 1.00 40.75 240 ASP A O 1
ATOM 1925 N N . ASN A 1 241 ? -16.906 -4.408 -25.754 1.00 42.38 241 ASN A N 1
ATOM 1926 C CA . ASN A 1 241 ? -18.231 -4.121 -26.340 1.00 42.38 241 ASN A CA 1
ATOM 1927 C C . ASN A 1 241 ? -18.238 -3.712 -27.824 1.00 42.38 241 ASN A C 1
ATOM 1929 O O . ASN A 1 241 ? -19.277 -3.288 -28.332 1.00 42.38 241 ASN A O 1
ATOM 1933 N N . SER A 1 242 ? -17.142 -3.886 -28.561 1.00 40.81 242 SER A N 1
ATOM 1934 C CA . SER A 1 242 ? -17.160 -3.728 -30.020 1.00 40.81 242 SER A CA 1
ATOM 1935 C C . SER A 1 242 ? -16.539 -4.932 -30.710 1.00 40.81 242 SER A C 1
ATOM 1937 O O . SER A 1 242 ? -15.339 -5.167 -30.627 1.00 40.81 242 SER A O 1
ATOM 1939 N N . THR A 1 243 ? -17.370 -5.681 -31.433 1.00 43.06 243 THR A N 1
ATOM 1940 C CA . THR A 1 243 ? -16.944 -6.615 -32.477 1.00 43.06 243 THR A CA 1
ATOM 1941 C C . THR A 1 243 ? -16.152 -5.850 -33.540 1.00 43.06 243 THR A C 1
ATOM 1943 O O . THR A 1 243 ? -16.731 -5.234 -34.432 1.00 43.06 243 THR A O 1
ATOM 1946 N N . GLY A 1 244 ? -14.833 -5.869 -33.413 1.00 38.53 244 GLY A N 1
ATOM 1947 C CA . GLY A 1 244 ? -13.858 -5.288 -34.325 1.00 38.53 244 GLY A CA 1
ATOM 1948 C C . GLY A 1 244 ? -12.479 -5.778 -33.897 1.00 38.53 244 GLY A C 1
ATOM 1949 O O . GLY A 1 244 ? -12.262 -6.030 -32.714 1.00 38.53 244 GLY A O 1
ATOM 1950 N N . GLU A 1 245 ? -11.592 -6.023 -34.855 1.00 38.03 245 GLU A N 1
ATOM 1951 C CA . GLU A 1 245 ? -10.233 -6.512 -34.613 1.00 38.03 245 GLU A CA 1
ATOM 1952 C C . GLU A 1 245 ? -9.546 -5.713 -33.495 1.00 38.03 245 GLU A C 1
ATOM 1954 O O . GLU A 1 245 ? -9.710 -4.498 -33.407 1.00 38.03 245 GLU A O 1
ATOM 1959 N N . LYS A 1 246 ? -8.802 -6.406 -32.620 1.00 42.53 246 LYS A N 1
ATOM 1960 C CA . LYS A 1 246 ? -7.989 -5.781 -31.570 1.00 42.53 246 LYS A CA 1
ATOM 1961 C C . LYS A 1 246 ? -6.914 -4.914 -32.229 1.00 42.53 246 LYS A C 1
ATOM 1963 O O . LYS A 1 246 ? -5.796 -5.380 -32.445 1.00 42.53 246 LYS A O 1
ATOM 1968 N N . GLU A 1 247 ? -7.237 -3.671 -32.557 1.00 41.16 247 GLU A N 1
ATOM 1969 C CA . GLU A 1 247 ? -6.223 -2.649 -32.766 1.00 41.16 247 GLU A CA 1
ATOM 1970 C C . GLU A 1 247 ? -5.529 -2.465 -31.415 1.00 41.16 247 GLU A C 1
ATOM 1972 O O . GLU A 1 247 ? -6.101 -1.939 -30.460 1.00 41.16 247 GLU A O 1
ATOM 1977 N N . PHE A 1 248 ? -4.308 -2.991 -31.303 1.00 45.31 248 PHE A N 1
ATOM 1978 C CA . PHE A 1 248 ? -3.377 -2.536 -30.284 1.00 45.31 248 PHE A CA 1
ATOM 1979 C C . PHE A 1 248 ? -3.097 -1.073 -30.612 1.00 45.31 248 PHE A C 1
ATOM 1981 O O . PHE A 1 248 ? -2.264 -0.778 -31.469 1.00 45.31 248 PHE A O 1
ATOM 1988 N N . ASP A 1 249 ? -3.861 -0.171 -29.999 1.00 53.34 249 ASP A N 1
ATOM 1989 C CA . ASP A 1 249 ? -3.521 1.241 -30.007 1.00 53.34 249 ASP A CA 1
ATOM 1990 C C . ASP A 1 249 ? -2.158 1.344 -29.322 1.00 53.34 249 ASP A C 1
ATOM 1992 O O . ASP A 1 249 ? -2.011 1.031 -28.138 1.00 53.34 249 ASP A O 1
ATOM 1996 N N . ASP A 1 250 ? -1.127 1.627 -30.114 1.00 60.03 250 ASP A N 1
ATOM 1997 C CA . ASP A 1 250 ? 0.234 1.763 -29.622 1.00 60.03 250 ASP A CA 1
ATOM 1998 C C . ASP A 1 250 ? 0.260 3.016 -28.741 1.00 60.03 250 ASP A C 1
ATOM 2000 O O . ASP A 1 250 ? 0.351 4.151 -29.214 1.00 60.03 250 ASP A O 1
ATOM 2004 N N . GLU A 1 251 ? 0.103 2.809 -27.427 1.00 66.25 251 GLU A N 1
ATOM 2005 C CA . GLU A 1 251 ? 0.019 3.891 -26.445 1.00 66.25 251 GLU A CA 1
ATOM 2006 C C . GLU A 1 251 ? 1.279 4.784 -26.485 1.00 66.25 251 GLU A C 1
ATOM 2008 O O . GLU A 1 251 ? 1.211 5.941 -26.062 1.00 66.25 251 GLU A O 1
ATOM 2013 N N . MET A 1 252 ? 2.386 4.304 -27.076 1.00 62.75 252 MET A N 1
ATOM 2014 C CA . MET A 1 252 ? 3.659 5.014 -27.240 1.00 62.75 252 MET A CA 1
ATOM 2015 C C . MET A 1 252 ? 3.937 5.508 -28.676 1.00 62.75 252 MET A C 1
ATOM 2017 O O . MET A 1 252 ? 5.023 6.017 -28.942 1.00 62.75 252 MET A O 1
ATOM 2021 N N . ARG A 1 253 ? 2.964 5.455 -29.597 1.00 52.91 253 ARG A N 1
ATOM 2022 C CA . ARG A 1 253 ? 3.151 5.801 -31.026 1.00 52.91 253 ARG A CA 1
ATOM 2023 C C . ARG A 1 253 ? 3.483 7.271 -31.322 1.00 52.91 253 ARG A C 1
ATOM 2025 O O . ARG A 1 253 ? 3.889 7.576 -32.437 1.00 52.91 253 ARG A O 1
ATOM 2032 N N . ASN A 1 254 ? 3.301 8.171 -30.352 1.00 47.59 254 ASN A N 1
ATOM 2033 C CA . ASN A 1 254 ? 3.404 9.628 -30.536 1.00 47.59 254 ASN A CA 1
ATOM 2034 C C . ASN A 1 254 ? 4.553 10.272 -29.735 1.00 47.59 254 ASN A C 1
ATOM 2036 O O . ASN A 1 254 ? 4.430 11.421 -29.318 1.00 47.59 254 ASN A O 1
ATOM 2040 N N . ILE A 1 255 ? 5.642 9.544 -29.473 1.00 51.38 255 ILE A N 1
ATOM 2041 C CA . ILE A 1 255 ? 6.871 10.154 -28.944 1.00 51.38 255 ILE A CA 1
ATOM 2042 C C . ILE A 1 255 ? 7.574 10.845 -30.128 1.00 51.38 255 ILE A C 1
ATOM 2044 O O . ILE A 1 255 ? 8.324 10.197 -30.858 1.00 51.38 255 ILE A O 1
ATOM 2048 N N . GLU A 1 256 ? 7.247 12.119 -30.376 1.00 36.03 256 GLU A N 1
ATOM 2049 C CA . GLU A 1 256 ? 7.965 13.003 -31.320 1.00 36.03 256 GLU A CA 1
ATOM 2050 C C . GLU A 1 256 ? 9.158 13.702 -30.655 1.00 36.03 256 GLU A C 1
ATOM 2052 O O . GLU A 1 256 ? 9.014 14.158 -29.497 1.00 36.03 256 GLU A O 1
#